Protein AF-A0A9C9BW40-F1 (afdb_monomer)

Nearest PDB structures (foldseek):
  6i5b-assembly1_B  TM=6.096E-01  e=6.052E-08  Thermincola potens JR

Foldseek 3Di:
DWDADPLQWTDQAPPPLAQPQPRRPPPFGDWDPDDVLQPGHTDTDHDNHNYRGAPPVCQQFAAAWDQDAADVNRPSRGTYGDGGGDDPCLQQNDCPVCVVPVPPDPTRHDFAQVSVCSHLPDDPLCFQFFDPQFTEGSNQSSLCCLAPNVVHHPLVQFDPVFALPDDPCVPRVPSRGPDDPCVPVVLLVVQADVVLVVDPPRDLQLQQFFQRYADPDHHVLLSHHDGTGNQGAEDLPLPDDQADPVRGTGDSHHYCCRRPCSCQNCPNDPHDHSVRSSVCPVCSSPDDPDPDPPPDD

Structure (mmCIF, N/CA/C/O backbone):
data_AF-A0A9C9BW40-F1
#
_entry.id   AF-A0A9C9BW40-F1
#
loop_
_atom_site.group_PDB
_atom_site.id
_atom_site.type_symbol
_atom_site.label_atom_id
_atom_site.label_alt_id
_atom_site.label_comp_id
_atom_site.label_asym_id
_atom_site.label_entity_id
_atom_site.label_seq_id
_atom_site.pdbx_PDB_ins_code
_atom_site.Cartn_x
_atom_site.Cartn_y
_atom_site.Cartn_z
_atom_site.occupancy
_atom_site.B_iso_or_equiv
_atom_site.auth_seq_id
_atom_site.auth_comp_id
_atom_site.auth_asym_id
_atom_site.auth_atom_id
_atom_site.pdbx_PDB_model_num
ATOM 1 N N . MET A 1 1 ? -5.821 -4.442 -14.511 1.00 64.19 1 MET A N 1
ATOM 2 C CA . MET A 1 1 ? -4.842 -4.502 -15.632 1.00 64.19 1 MET A CA 1
ATOM 3 C C . MET A 1 1 ? -5.041 -3.299 -16.543 1.00 64.19 1 MET A C 1
ATOM 5 O O . MET A 1 1 ? -6.192 -2.943 -16.775 1.00 64.19 1 MET A O 1
ATOM 9 N N . ARG A 1 2 ? -3.951 -2.664 -16.995 1.00 81.50 2 ARG A N 1
ATOM 10 C CA . ARG A 1 2 ? -3.960 -1.510 -17.914 1.00 81.50 2 ARG A CA 1
ATOM 11 C C . ARG A 1 2 ? -3.374 -1.937 -19.259 1.00 81.50 2 ARG A C 1
ATOM 13 O O . ARG A 1 2 ? -2.521 -2.821 -19.292 1.00 81.50 2 ARG A O 1
ATOM 20 N N . PHE A 1 3 ? -3.841 -1.329 -20.342 1.00 87.44 3 PHE A N 1
ATOM 21 C CA . PHE A 1 3 ? -3.414 -1.655 -21.704 1.00 87.44 3 PHE A CA 1
ATOM 22 C C . PHE A 1 3 ? -2.612 -0.503 -22.286 1.00 87.44 3 PHE A C 1
ATOM 24 O O . PHE A 1 3 ? -2.914 0.654 -22.000 1.00 87.44 3 PHE A O 1
ATOM 31 N N . ILE A 1 4 ? -1.610 -0.837 -23.093 1.00 91.56 4 ILE A N 1
ATOM 32 C CA . ILE A 1 4 ? -0.694 0.117 -23.717 1.00 91.56 4 ILE A CA 1
ATOM 33 C C . ILE A 1 4 ? -0.953 0.128 -25.223 1.00 91.56 4 ILE A C 1
ATOM 35 O O . ILE A 1 4 ? -1.206 -0.923 -25.820 1.00 91.56 4 ILE A O 1
ATOM 39 N N . ASP A 1 5 ? -0.946 1.312 -25.827 1.00 92.69 5 ASP A N 1
ATOM 40 C CA . ASP A 1 5 ? -1.068 1.476 -27.270 1.00 92.69 5 ASP A CA 1
ATOM 41 C C . ASP A 1 5 ? 0.258 1.195 -28.000 1.00 92.69 5 ASP A C 1
ATOM 43 O O . ASP A 1 5 ? 1.276 0.837 -27.411 1.00 92.69 5 ASP A O 1
ATOM 47 N N . LYS A 1 6 ? 0.245 1.332 -29.329 1.00 93.81 6 LYS A N 1
ATOM 48 C CA . LYS A 1 6 ? 1.419 1.057 -30.172 1.00 93.81 6 LYS A CA 1
ATOM 49 C C . LYS A 1 6 ? 2.512 2.123 -30.087 1.00 93.81 6 LYS A C 1
ATOM 51 O O . LYS A 1 6 ? 3.539 1.953 -30.730 1.00 93.81 6 LYS A O 1
ATOM 56 N N . GLU A 1 7 ? 2.278 3.211 -29.364 1.00 95.38 7 GLU A N 1
ATOM 57 C CA . GLU A 1 7 ? 3.228 4.302 -29.150 1.00 95.38 7 GLU A CA 1
ATOM 58 C C . GLU A 1 7 ? 3.735 4.328 -27.701 1.00 95.38 7 GLU A C 1
ATOM 60 O O . GLU A 1 7 ? 4.550 5.181 -27.364 1.00 95.38 7 GLU A O 1
ATOM 65 N N . GLY A 1 8 ? 3.298 3.393 -26.849 1.00 94.69 8 GLY A N 1
ATOM 66 C CA . GLY A 1 8 ? 3.749 3.273 -25.464 1.00 94.69 8 GLY A CA 1
ATOM 67 C C . GLY A 1 8 ? 2.888 4.006 -24.434 1.00 94.69 8 GLY A C 1
ATOM 68 O O . GLY A 1 8 ? 3.261 4.068 -23.267 1.00 94.69 8 GLY A O 1
ATOM 69 N N . PHE A 1 9 ? 1.743 4.573 -24.820 1.00 95.50 9 PHE A N 1
ATOM 70 C CA . PHE A 1 9 ? 0.861 5.275 -23.883 1.00 95.50 9 PHE A CA 1
ATOM 71 C C . PHE A 1 9 ? -0.195 4.332 -23.310 1.00 95.50 9 PHE A C 1
ATOM 73 O O . PHE A 1 9 ? -0.683 3.425 -23.985 1.00 95.50 9 PHE A O 1
ATOM 80 N N . ILE A 1 10 ? -0.596 4.566 -22.062 1.00 94.62 10 ILE A N 1
ATOM 81 C CA . ILE A 1 10 ? -1.748 3.894 -21.462 1.00 94.62 10 ILE A CA 1
ATOM 82 C C . ILE A 1 10 ? -2.996 4.278 -22.263 1.00 94.62 10 ILE A C 1
ATOM 84 O O . ILE A 1 10 ? -3.275 5.456 -22.476 1.00 94.62 10 ILE A O 1
ATOM 88 N N . ILE A 1 11 ? -3.771 3.277 -22.680 1.00 93.75 11 ILE A N 1
ATOM 89 C CA . ILE A 1 11 ? -5.025 3.477 -23.405 1.00 93.75 11 ILE A CA 1
ATOM 90 C C . ILE A 1 11 ? -6.049 4.078 -22.445 1.00 93.75 11 ILE A C 1
ATOM 92 O O . ILE A 1 11 ? -6.527 3.408 -21.530 1.00 93.75 11 ILE A O 1
ATOM 96 N N . THR A 1 12 ? -6.405 5.335 -22.681 1.00 94.06 12 THR A N 1
ATOM 97 C CA . THR A 1 12 ? -7.338 6.136 -21.871 1.00 94.06 12 THR A CA 1
ATOM 98 C C . THR A 1 12 ? -8.659 6.439 -22.573 1.00 94.06 12 THR A C 1
ATOM 100 O O . THR A 1 12 ? -9.554 7.032 -21.980 1.00 94.06 12 THR A O 1
ATOM 103 N N . GLY A 1 13 ? -8.818 6.014 -23.824 1.00 93.69 13 GLY A N 1
ATOM 104 C CA . GLY A 1 13 ? -10.020 6.229 -24.623 1.00 93.69 13 GLY A CA 1
ATOM 105 C C . GLY A 1 13 ? -10.072 5.298 -25.836 1.00 93.69 13 GLY A C 1
ATOM 106 O O . GLY A 1 13 ? -9.152 4.494 -26.035 1.00 93.69 13 GLY A O 1
ATOM 107 N N . PRO A 1 14 ? -11.138 5.385 -26.649 1.00 91.56 14 PRO A N 1
ATOM 108 C CA . PRO A 1 14 ? -11.216 4.692 -27.929 1.00 91.56 14 PRO A CA 1
ATOM 109 C C . PRO A 1 14 ? -10.030 5.007 -28.867 1.00 91.56 14 PRO A C 1
ATOM 111 O O . PRO A 1 14 ? -9.354 6.029 -28.726 1.00 91.56 14 PRO A O 1
ATOM 114 N N . PRO A 1 15 ? -9.763 4.157 -29.875 1.00 88.88 15 PRO A N 1
ATOM 115 C CA . PRO A 1 15 ? -8.697 4.415 -30.839 1.00 88.88 15 PRO A CA 1
ATOM 116 C C . PRO A 1 15 ? -8.828 5.795 -31.502 1.00 88.88 15 PRO A C 1
ATOM 118 O O . PRO A 1 15 ? -9.867 6.117 -32.075 1.00 88.88 15 PRO A O 1
ATOM 121 N N . GLY A 1 16 ? -7.755 6.588 -31.458 1.00 87.06 16 GLY A N 1
ATOM 122 C CA . GLY A 1 16 ? -7.698 7.920 -32.072 1.00 87.06 16 GLY A CA 1
ATOM 123 C C . GLY A 1 16 ? -8.214 9.074 -31.206 1.00 87.06 16 GLY A C 1
ATOM 124 O O . GLY A 1 16 ? -8.254 10.195 -31.699 1.00 87.06 16 GLY A O 1
ATOM 125 N N . THR A 1 17 ? -8.573 8.835 -29.939 1.00 89.81 17 THR A N 1
ATOM 126 C CA . THR A 1 17 ? -9.099 9.873 -29.027 1.00 89.81 17 THR A CA 1
ATOM 127 C C . THR A 1 17 ? -8.118 10.270 -27.916 1.00 89.81 17 THR A C 1
ATOM 129 O O . THR A 1 17 ? -8.523 10.835 -26.900 1.00 89.81 17 THR A O 1
ATOM 132 N N . ARG A 1 18 ? -6.830 9.928 -28.046 1.00 88.38 18 ARG A N 1
ATOM 133 C CA . ARG A 1 18 ? -5.803 10.290 -27.054 1.00 88.38 18 ARG A CA 1
ATOM 134 C C . ARG A 1 18 ? -5.694 11.816 -26.969 1.00 88.38 18 ARG A C 1
ATOM 136 O O . ARG A 1 18 ? -5.575 12.474 -27.998 1.00 88.38 18 ARG A O 1
ATOM 143 N N . GLY A 1 19 ? -5.746 12.359 -25.757 1.00 87.00 19 GLY A N 1
ATOM 144 C CA . GLY A 1 19 ? -5.796 13.802 -25.512 1.00 87.00 19 GLY A CA 1
ATOM 145 C C . GLY A 1 19 ? -7.203 14.415 -25.578 1.00 87.00 19 GLY A C 1
ATOM 146 O O . GLY A 1 19 ? -7.328 15.626 -25.413 1.00 87.00 19 GLY A O 1
ATOM 147 N N . ASP A 1 20 ? -8.257 13.619 -25.806 1.00 90.00 20 ASP A N 1
ATOM 148 C CA . ASP A 1 20 ? -9.648 14.083 -25.877 1.00 90.00 20 ASP A CA 1
ATOM 149 C C . ASP A 1 20 ? -10.531 13.371 -24.838 1.00 90.00 20 ASP A C 1
ATOM 151 O O . ASP A 1 20 ? -11.064 12.280 -25.060 1.00 90.00 20 ASP A O 1
ATOM 155 N N . ALA A 1 21 ? -10.705 14.019 -23.683 1.00 86.62 21 ALA A N 1
ATOM 156 C CA . ALA A 1 21 ? -11.547 13.528 -22.591 1.00 86.62 21 ALA A CA 1
ATOM 157 C C . ALA A 1 21 ? -13.033 13.424 -22.967 1.00 86.62 21 ALA A C 1
ATOM 159 O O . ALA A 1 21 ? -13.727 12.547 -22.456 1.00 86.62 21 ALA A O 1
ATOM 160 N N . THR A 1 22 ? -13.521 14.274 -23.877 1.00 90.00 22 THR A N 1
ATOM 161 C CA . THR A 1 22 ? -14.935 14.255 -24.288 1.00 90.00 22 THR A CA 1
ATOM 162 C C . THR A 1 22 ? -15.210 13.025 -25.143 1.00 90.00 22 THR A C 1
ATOM 164 O O . THR A 1 22 ? -16.198 12.324 -24.943 1.00 90.00 22 THR A O 1
ATOM 167 N N . ALA A 1 23 ? -14.299 12.707 -26.062 1.00 89.62 23 ALA A N 1
ATOM 168 C CA . ALA A 1 23 ? -14.403 11.516 -26.896 1.00 89.62 23 ALA A CA 1
ATOM 169 C C . ALA A 1 23 ? -14.193 10.196 -26.121 1.00 89.62 23 ALA A C 1
ATOM 171 O O . ALA A 1 23 ? -14.559 9.130 -26.619 1.00 89.62 23 ALA A O 1
ATOM 172 N N . ALA A 1 24 ? -13.631 10.257 -24.909 1.00 89.75 24 ALA A N 1
ATOM 173 C CA . ALA A 1 24 ? -13.428 9.112 -24.024 1.00 89.75 24 ALA A CA 1
ATOM 174 C C . ALA A 1 24 ? -14.545 8.923 -22.977 1.00 89.75 24 ALA A C 1
ATOM 176 O O . ALA A 1 24 ? -14.450 8.015 -22.147 1.00 89.75 24 ALA A O 1
ATOM 177 N N . GLU A 1 25 ? -15.598 9.747 -22.992 1.00 91.69 25 GLU A N 1
ATOM 178 C CA . GLU A 1 25 ? -16.686 9.668 -22.015 1.00 91.69 25 GLU A CA 1
ATOM 179 C C . GLU A 1 25 ? -17.351 8.278 -22.010 1.00 91.69 25 GLU A C 1
ATOM 181 O O . GLU A 1 25 ? -17.677 7.703 -23.050 1.00 91.69 25 GLU A O 1
ATOM 186 N N . GLY A 1 26 ? -17.526 7.709 -20.814 1.00 88.81 26 GLY A N 1
ATOM 187 C CA . GLY A 1 26 ? -18.107 6.375 -20.629 1.00 88.81 26 GLY A CA 1
ATOM 188 C C . GLY A 1 26 ? -17.191 5.208 -21.016 1.00 88.81 26 GLY A C 1
ATOM 189 O O . GLY A 1 26 ? -17.596 4.053 -20.868 1.00 88.81 26 GLY A O 1
ATOM 190 N N . TYR A 1 27 ? -15.965 5.469 -21.481 1.00 92.81 27 TYR A N 1
ATOM 191 C CA . TYR A 1 27 ? -14.993 4.416 -21.747 1.00 92.81 27 TYR A CA 1
ATOM 192 C C . TYR A 1 27 ? -14.519 3.763 -20.442 1.00 92.81 27 TYR A C 1
ATOM 194 O O . TYR A 1 27 ? -14.470 4.384 -19.380 1.00 92.81 27 TYR A O 1
ATOM 202 N N . VAL A 1 28 ? -14.164 2.484 -20.522 1.00 92.81 28 VAL A N 1
ATOM 203 C CA . VAL A 1 28 ? -13.626 1.717 -19.399 1.00 92.81 28 VAL A CA 1
ATOM 204 C C . VAL A 1 28 ? -12.365 1.000 -19.855 1.00 92.81 28 VAL A C 1
ATOM 206 O O . VAL A 1 28 ? -12.339 0.357 -20.902 1.00 92.81 28 VAL A O 1
ATOM 209 N N . ASN A 1 29 ? -11.292 1.155 -19.092 1.00 90.69 29 ASN A N 1
ATOM 210 C CA . ASN A 1 29 ? -9.937 0.801 -19.523 1.00 90.69 29 ASN A CA 1
ATOM 211 C C . ASN A 1 29 ? -9.082 0.198 -18.406 1.00 90.69 29 ASN A C 1
ATOM 213 O O . ASN A 1 29 ? -7.935 -0.186 -18.642 1.00 90.69 29 ASN A O 1
ATOM 217 N N . GLN A 1 30 ? -9.644 0.066 -17.206 1.00 91.38 30 GLN A N 1
ATOM 218 C CA . GLN A 1 30 ? -9.040 -0.672 -16.112 1.00 91.38 30 GLN A CA 1
ATOM 219 C C . GLN A 1 30 ? -9.998 -1.768 -15.651 1.00 91.38 30 GLN A C 1
ATOM 221 O O . GLN A 1 30 ? -11.154 -1.501 -15.344 1.00 91.38 30 GLN A O 1
ATOM 226 N N . TYR A 1 31 ? -9.508 -3.006 -15.588 1.00 92.44 31 TYR A N 1
ATOM 227 C CA . TYR A 1 31 ? -10.225 -4.094 -14.923 1.00 92.44 31 TYR A CA 1
ATOM 228 C C . TYR A 1 31 ? -9.747 -4.236 -13.480 1.00 92.44 31 TYR A C 1
ATOM 230 O O . TYR A 1 31 ? -8.544 -4.445 -13.259 1.00 92.44 31 TYR A O 1
ATOM 238 N N . ASN A 1 32 ? -10.689 -4.155 -12.544 1.00 93.12 32 ASN A N 1
ATOM 239 C CA . ASN A 1 32 ? -10.490 -4.386 -11.120 1.00 93.12 32 ASN A CA 1
ATOM 240 C C . ASN A 1 32 ? -11.038 -5.772 -10.741 1.00 93.12 32 ASN A C 1
ATOM 242 O O . ASN A 1 32 ? -12.124 -6.158 -11.177 1.00 93.12 32 ASN A O 1
ATOM 246 N N . PHE A 1 33 ? -10.299 -6.517 -9.917 1.00 92.00 33 PHE A N 1
ATOM 247 C CA . PHE A 1 33 ? -10.777 -7.780 -9.343 1.00 92.00 33 PHE A CA 1
ATOM 248 C C . PHE A 1 33 ? -11.808 -7.529 -8.243 1.00 92.00 33 PHE A C 1
ATOM 250 O O . PHE A 1 33 ? -11.867 -6.427 -7.715 1.00 92.00 33 PHE A O 1
ATOM 257 N N . ALA A 1 34 ? -12.621 -8.527 -7.900 1.00 94.25 34 ALA A N 1
ATOM 258 C CA . ALA A 1 34 ? -13.581 -8.389 -6.809 1.00 94.25 34 ALA A CA 1
ATOM 259 C C . ALA A 1 34 ? -12.855 -8.148 -5.475 1.00 94.25 34 ALA A C 1
ATOM 261 O O . ALA A 1 34 ? -11.781 -8.704 -5.243 1.00 94.25 34 ALA A O 1
ATOM 262 N N . ASN A 1 35 ? -13.459 -7.338 -4.612 1.00 92.62 35 ASN A N 1
ATOM 263 C CA . ASN A 1 35 ? -13.059 -7.172 -3.222 1.00 92.62 35 ASN A CA 1
ATOM 264 C C . ASN A 1 35 ? -14.315 -7.320 -2.356 1.00 92.62 35 ASN A C 1
ATOM 266 O O . ASN A 1 35 ? -15.188 -6.451 -2.359 1.00 92.62 35 ASN A O 1
ATOM 270 N N . GLU A 1 36 ? -14.405 -8.446 -1.651 1.00 89.81 36 GLU A N 1
ATOM 271 C CA . GLU A 1 36 ? -15.557 -8.787 -0.813 1.00 89.81 36 GLU A CA 1
ATOM 272 C C . GLU A 1 36 ? -15.677 -7.861 0.404 1.00 89.81 36 GLU A C 1
ATOM 274 O O . GLU A 1 36 ? -16.785 -7.451 0.739 1.00 89.81 36 GLU A O 1
ATOM 279 N N . GLU A 1 37 ? -14.554 -7.459 1.007 1.00 86.12 37 GLU A N 1
ATOM 280 C CA . GLU A 1 37 ? -14.519 -6.586 2.188 1.00 86.12 37 GLU A CA 1
ATOM 281 C C . GLU A 1 37 ? -15.070 -5.188 1.873 1.00 86.12 37 GLU A C 1
ATOM 283 O O . GLU A 1 37 ? -15.888 -4.641 2.608 1.00 86.12 37 GLU A O 1
ATOM 288 N N . ALA A 1 38 ? -14.712 -4.643 0.709 1.00 90.62 38 ALA A N 1
ATOM 289 C CA . ALA A 1 38 ? -15.244 -3.377 0.214 1.00 90.62 38 ALA A CA 1
ATOM 290 C C . ALA A 1 38 ? -16.643 -3.509 -0.433 1.00 90.62 38 ALA A C 1
ATOM 292 O O . ALA A 1 38 ? -17.221 -2.499 -0.861 1.00 90.62 38 ALA A O 1
ATOM 293 N N . GLY A 1 39 ? -17.187 -4.728 -0.551 1.00 91.31 39 GLY A N 1
ATOM 294 C CA . GLY A 1 39 ? -18.464 -5.006 -1.214 1.00 91.31 39 GLY A CA 1
ATOM 295 C C . GLY A 1 39 ? -18.463 -4.642 -2.704 1.00 91.31 39 GLY A C 1
ATOM 296 O O . GLY A 1 39 ? -19.423 -4.046 -3.200 1.00 91.31 39 GLY A O 1
ATOM 297 N N . LYS A 1 40 ? -17.361 -4.916 -3.412 1.00 93.81 40 LYS A N 1
ATOM 2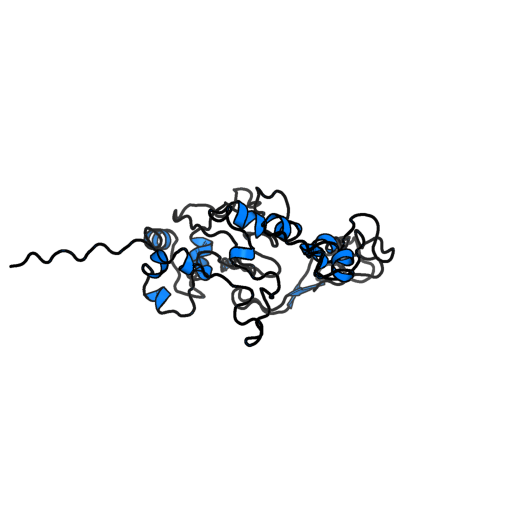98 C CA . LYS A 1 40 ? -17.175 -4.580 -4.831 1.00 93.81 40 LYS A CA 1
ATOM 299 C C . LYS A 1 40 ? -17.005 -5.832 -5.683 1.00 93.81 40 LYS A C 1
ATOM 301 O O . LYS A 1 40 ? -16.054 -6.591 -5.508 1.00 93.81 40 LYS A O 1
ATOM 306 N N . ASP A 1 41 ? -17.876 -5.989 -6.674 1.00 95.06 41 ASP A N 1
ATOM 307 C CA . ASP A 1 41 ? -17.719 -7.009 -7.709 1.00 95.06 41 ASP A CA 1
ATOM 308 C C . ASP A 1 41 ? -16.542 -6.692 -8.643 1.00 95.06 41 ASP A C 1
ATOM 310 O O . ASP A 1 41 ? -16.127 -5.540 -8.807 1.00 95.06 41 ASP A O 1
ATOM 314 N N . ALA A 1 42 ? -16.016 -7.728 -9.299 1.00 95.38 42 ALA A N 1
ATOM 315 C CA . ALA A 1 42 ? -15.034 -7.543 -10.358 1.00 95.38 42 ALA A CA 1
ATOM 316 C C . ALA A 1 42 ? -15.674 -6.805 -11.543 1.00 95.38 42 ALA A C 1
ATOM 318 O O . ALA A 1 42 ? -16.798 -7.110 -11.946 1.00 95.38 42 ALA A O 1
ATOM 319 N N . GLY A 1 43 ? -14.954 -5.858 -12.138 1.00 94.06 43 GLY A N 1
ATOM 320 C CA . GLY A 1 43 ? -15.536 -5.044 -13.195 1.00 94.06 43 GLY A CA 1
ATOM 321 C C . GLY A 1 43 ? -14.566 -4.102 -13.885 1.00 94.06 43 GLY A C 1
ATOM 322 O O . GLY A 1 43 ? -13.463 -3.822 -13.410 1.00 94.06 43 GLY A O 1
ATOM 323 N N . TRP A 1 44 ? -15.013 -3.613 -15.037 1.00 93.31 44 TRP A N 1
ATOM 324 C CA . TRP A 1 44 ? -14.329 -2.580 -15.799 1.00 93.31 44 TRP A CA 1
ATOM 325 C C . TRP A 1 44 ? -14.710 -1.194 -15.286 1.00 93.31 44 TRP A C 1
ATOM 327 O O . TRP A 1 44 ? -15.892 -0.897 -15.120 1.00 93.31 44 TRP A O 1
ATOM 337 N N . VAL A 1 45 ? -13.709 -0.342 -15.082 1.00 92.44 45 VAL A N 1
ATOM 338 C CA . VAL A 1 45 ? -13.878 1.038 -14.626 1.00 92.44 45 VAL A CA 1
ATOM 339 C C . VAL A 1 45 ? -13.121 2.031 -15.511 1.00 92.44 45 VAL A C 1
ATOM 341 O O . VAL A 1 45 ? -12.135 1.659 -16.163 1.00 92.44 45 VAL A O 1
ATOM 344 N N . PRO A 1 46 ? -13.560 3.301 -15.528 1.00 92.06 46 PRO A N 1
ATOM 345 C CA . PRO A 1 46 ? -12.792 4.400 -16.094 1.00 92.06 46 PRO A CA 1
ATOM 346 C C . PRO A 1 46 ? -11.485 4.654 -15.337 1.00 92.06 46 PRO A C 1
ATOM 348 O O . PRO A 1 46 ? -11.449 4.628 -14.107 1.00 92.06 46 PRO A O 1
ATOM 351 N N . TYR A 1 47 ? -10.427 4.985 -16.070 1.00 90.69 47 TYR A N 1
ATOM 352 C CA . TYR A 1 47 ? -9.134 5.400 -15.538 1.00 90.69 47 TYR A CA 1
ATOM 353 C C . TYR A 1 47 ? -8.521 6.458 -16.464 1.00 90.69 47 TYR A C 1
ATOM 355 O O . TYR A 1 47 ? -8.197 6.162 -17.612 1.00 90.69 47 TYR A O 1
ATOM 363 N N . HIS A 1 48 ? -8.350 7.687 -15.964 1.00 92.12 48 HIS A N 1
ATOM 364 C CA . HIS A 1 48 ? -7.717 8.798 -16.696 1.00 92.12 48 HIS A CA 1
ATOM 365 C C . HIS A 1 48 ? -8.291 9.057 -18.100 1.00 92.12 48 HIS A C 1
ATOM 367 O O . HIS A 1 48 ? -7.540 9.161 -19.060 1.00 92.12 48 HIS A O 1
ATOM 373 N N . LEU A 1 49 ? -9.619 9.129 -18.231 1.00 92.12 49 LEU A N 1
ATOM 374 C CA . LEU A 1 49 ? -10.295 9.196 -19.531 1.00 92.12 49 LEU A CA 1
ATOM 375 C C . LEU A 1 49 ? -9.784 10.323 -20.437 1.00 92.12 49 LEU A C 1
ATOM 377 O O . LEU A 1 49 ? -9.827 11.493 -20.072 1.00 92.12 49 LEU A O 1
ATOM 381 N N . GLY A 1 50 ? -9.326 9.941 -21.630 1.00 91.25 50 GLY A N 1
ATOM 382 C CA . GLY A 1 50 ? -8.795 10.835 -22.659 1.00 91.25 50 GLY A CA 1
ATOM 383 C C . GLY A 1 50 ? -7.457 11.497 -22.333 1.00 91.25 50 GLY A C 1
ATOM 384 O O . GLY A 1 50 ? -6.926 12.193 -23.192 1.00 91.25 50 GLY A O 1
ATOM 385 N N . ASP A 1 51 ? -6.868 11.265 -21.158 1.00 93.50 51 ASP A N 1
ATOM 386 C CA . ASP A 1 51 ? -5.544 11.795 -20.839 1.00 93.50 51 ASP A CA 1
ATOM 387 C C . ASP A 1 51 ? -4.487 11.190 -21.775 1.00 93.50 51 ASP A C 1
ATOM 389 O O . ASP A 1 51 ? -4.470 9.984 -22.030 1.00 93.50 51 ASP A O 1
ATOM 393 N N . GLU A 1 52 ? -3.523 11.994 -22.214 1.00 93.75 52 GLU A N 1
ATOM 394 C CA . GLU A 1 52 ? -2.266 11.454 -22.726 1.00 93.75 52 GLU A CA 1
ATOM 395 C C . GLU A 1 52 ? -1.440 10.953 -21.532 1.00 93.75 52 GLU A C 1
ATOM 397 O O . GLU A 1 52 ? -0.890 11.742 -20.761 1.00 93.75 52 GLU A O 1
ATOM 402 N N . LYS A 1 53 ? -1.428 9.632 -21.316 1.00 94.44 53 LYS A N 1
ATOM 403 C CA . LYS A 1 53 ? -0.740 8.999 -20.183 1.00 94.44 53 LYS A CA 1
ATOM 404 C C . LYS A 1 53 ? 0.453 8.171 -20.631 1.00 94.44 53 LYS A C 1
ATOM 406 O O . LYS A 1 53 ? 0.263 7.014 -21.006 1.00 94.44 53 LYS A O 1
ATOM 411 N N . PRO A 1 54 ? 1.676 8.721 -20.552 1.00 95.69 54 PRO A N 1
ATOM 412 C CA . PRO A 1 54 ? 2.881 7.921 -20.689 1.00 95.69 54 PRO A CA 1
ATOM 413 C C . PRO A 1 54 ? 2.906 6.785 -19.661 1.00 95.69 54 PRO A C 1
ATOM 415 O O . PRO A 1 54 ? 2.453 6.942 -18.523 1.00 95.69 54 PRO A O 1
ATOM 418 N N . TYR A 1 55 ? 3.450 5.641 -20.055 1.00 94.94 55 TYR A N 1
ATOM 419 C CA . TYR A 1 55 ? 3.771 4.553 -19.152 1.00 94.94 55 TYR A CA 1
ATOM 420 C C . TYR A 1 55 ? 5.063 4.876 -18.399 1.00 94.94 55 TYR A C 1
ATOM 422 O O . TYR A 1 55 ? 6.165 4.713 -18.913 1.00 94.94 55 TYR A O 1
ATOM 430 N N . ASN A 1 56 ? 4.924 5.316 -17.153 1.00 94.12 56 ASN A N 1
ATOM 431 C CA . ASN A 1 56 ? 6.032 5.551 -16.224 1.00 94.12 56 ASN A CA 1
ATOM 432 C C . ASN A 1 56 ? 6.113 4.487 -15.117 1.00 94.12 56 ASN A C 1
ATOM 434 O O . ASN A 1 56 ? 6.793 4.677 -14.115 1.00 94.12 56 ASN A O 1
ATOM 438 N N . CYS A 1 57 ? 5.416 3.359 -15.280 1.00 92.88 57 CYS A N 1
ATOM 439 C CA . CYS A 1 57 ? 5.350 2.317 -14.256 1.00 92.88 57 CYS A CA 1
ATOM 440 C C . CYS A 1 57 ? 6.624 1.452 -14.202 1.00 92.88 57 CYS A C 1
ATOM 442 O O . CYS A 1 57 ? 6.736 0.603 -13.322 1.00 92.88 57 CYS A O 1
ATOM 444 N N . GLY A 1 58 ? 7.571 1.656 -15.129 1.00 94.75 58 GLY A N 1
ATOM 445 C CA . GLY A 1 58 ? 8.834 0.919 -15.197 1.00 94.75 58 GLY A CA 1
ATOM 446 C C . GLY A 1 58 ? 9.650 1.004 -13.908 1.00 94.75 58 GLY A C 1
ATOM 447 O O . GLY A 1 58 ? 10.155 -0.022 -13.465 1.00 94.75 58 GLY A O 1
ATOM 448 N N . VAL A 1 59 ? 9.660 2.177 -13.264 1.00 94.06 59 VAL A N 1
ATOM 449 C CA . VAL A 1 59 ? 10.399 2.455 -12.018 1.00 94.06 59 VAL A CA 1
ATOM 450 C C . VAL A 1 59 ? 10.159 1.391 -10.943 1.00 94.06 59 VAL A C 1
ATOM 452 O O . VAL A 1 59 ? 11.104 0.990 -10.284 1.00 94.06 59 VAL A O 1
ATOM 455 N N . CYS A 1 60 ? 8.920 0.900 -10.803 1.00 95.19 60 CYS A N 1
ATOM 456 C CA . CYS A 1 60 ? 8.545 -0.029 -9.729 1.00 95.19 60 CYS A CA 1
ATOM 457 C C . CYS A 1 60 ? 8.162 -1.438 -10.212 1.00 95.19 60 CYS A C 1
ATOM 459 O O . CYS A 1 60 ? 7.802 -2.295 -9.407 1.00 95.19 60 CYS A O 1
ATOM 461 N N . HIS A 1 61 ? 8.127 -1.681 -11.525 1.00 95.06 61 HIS A N 1
ATOM 462 C CA . HIS A 1 61 ? 7.611 -2.934 -12.102 1.00 95.06 61 HIS A CA 1
ATOM 463 C C . HIS A 1 61 ? 8.584 -3.603 -13.080 1.00 95.06 61 HIS A C 1
ATOM 465 O O . HIS A 1 61 ? 8.181 -4.476 -13.857 1.00 95.06 61 HIS A O 1
ATOM 471 N N . THR A 1 62 ? 9.853 -3.203 -13.077 1.00 96.94 62 THR A N 1
ATOM 472 C CA . THR A 1 62 ? 10.894 -3.748 -13.959 1.00 96.94 62 THR A CA 1
ATOM 473 C C . THR A 1 62 ? 12.201 -3.906 -13.199 1.00 96.94 62 THR A C 1
ATOM 475 O O . THR A 1 62 ? 12.317 -3.406 -12.088 1.00 96.94 62 THR A O 1
ATOM 478 N N . THR A 1 63 ? 13.161 -4.630 -13.777 1.00 97.50 63 THR A N 1
ATOM 479 C CA . THR A 1 63 ? 14.499 -4.780 -13.197 1.00 97.50 63 THR A CA 1
ATOM 480 C C . THR A 1 63 ? 15.547 -4.082 -14.038 1.00 97.50 63 THR A C 1
ATOM 482 O O . THR A 1 63 ? 15.581 -4.254 -15.265 1.00 97.50 63 THR A O 1
ATOM 485 N N . GLY A 1 64 ? 16.438 -3.351 -13.369 1.00 96.00 64 GLY A N 1
ATOM 486 C CA . GLY A 1 64 ? 17.505 -2.599 -14.027 1.00 96.00 64 GLY A CA 1
ATOM 487 C C . GLY A 1 64 ? 16.952 -1.416 -14.817 1.00 96.00 64 GLY A C 1
ATOM 488 O O . GLY A 1 64 ? 17.346 -1.203 -15.966 1.00 96.00 64 GLY A O 1
ATOM 489 N N . TYR A 1 65 ? 15.993 -0.705 -14.223 1.00 97.25 65 TYR A N 1
ATOM 490 C CA . TYR A 1 65 ? 15.370 0.469 -14.817 1.00 97.25 65 TYR A CA 1
ATOM 491 C C . TYR A 1 65 ? 16.385 1.607 -15.008 1.00 97.25 65 TYR A C 1
ATOM 493 O O . TYR A 1 65 ? 17.197 1.907 -14.134 1.00 97.25 65 TYR A O 1
ATOM 501 N N . ASN A 1 66 ? 16.309 2.273 -16.155 1.00 96.50 66 ASN A N 1
ATOM 502 C CA . ASN A 1 66 ? 17.024 3.502 -16.458 1.00 96.50 66 ASN A CA 1
ATOM 503 C C . ASN A 1 66 ? 15.992 4.571 -16.856 1.00 96.50 66 ASN A C 1
ATOM 505 O O . ASN A 1 66 ? 15.229 4.336 -17.795 1.00 96.50 66 ASN A O 1
ATOM 509 N N . PRO A 1 67 ? 15.955 5.742 -16.189 1.00 96.38 67 PRO A N 1
ATOM 510 C CA . PRO A 1 67 ? 15.008 6.806 -16.523 1.00 96.38 67 PRO A CA 1
ATOM 511 C C . PRO A 1 67 ? 15.246 7.439 -17.901 1.00 96.38 67 PRO A C 1
ATOM 513 O O . PRO A 1 67 ? 14.382 8.163 -18.392 1.00 96.38 67 PRO A O 1
ATOM 516 N N . GLU A 1 68 ? 16.404 7.206 -18.520 1.00 96.62 68 GLU A N 1
ATOM 517 C CA . GLU A 1 68 ? 16.726 7.717 -19.846 1.00 96.62 68 GLU A CA 1
ATOM 518 C C . GLU A 1 68 ? 16.163 6.833 -20.967 1.00 96.62 68 GLU A C 1
ATOM 520 O O . GLU A 1 68 ? 16.188 5.599 -20.917 1.00 96.62 68 GLU A O 1
ATOM 525 N N . GLY A 1 69 ? 15.726 7.501 -22.035 1.00 96.12 69 GLY A N 1
ATOM 526 C CA . GLY A 1 69 ? 15.255 6.857 -23.252 1.00 96.12 69 GLY A CA 1
ATOM 527 C C . GLY A 1 69 ? 13.828 6.328 -23.156 1.00 96.12 69 GLY A C 1
ATOM 528 O O . GLY A 1 69 ? 13.037 6.733 -22.302 1.00 96.12 69 GLY A O 1
ATOM 529 N N . HIS A 1 70 ? 13.518 5.445 -24.099 1.00 97.31 70 HIS A N 1
ATOM 530 C CA . HIS A 1 70 ? 12.190 4.900 -24.312 1.00 97.31 70 HIS A CA 1
ATOM 531 C C . HIS A 1 70 ? 12.302 3.428 -24.688 1.00 97.31 70 HIS A C 1
ATOM 533 O O . HIS A 1 70 ? 12.938 3.096 -25.692 1.00 97.31 70 HIS A O 1
ATOM 539 N N . GLN A 1 71 ? 11.709 2.543 -23.887 1.00 97.00 71 GLN A N 1
ATOM 540 C CA . GLN A 1 71 ? 11.711 1.115 -24.184 1.00 97.00 71 GLN A CA 1
ATOM 541 C C . GLN A 1 71 ? 11.114 0.861 -25.573 1.00 97.00 71 GLN A C 1
ATOM 543 O O . GLN A 1 71 ? 10.042 1.368 -25.901 1.00 97.00 71 GLN A O 1
A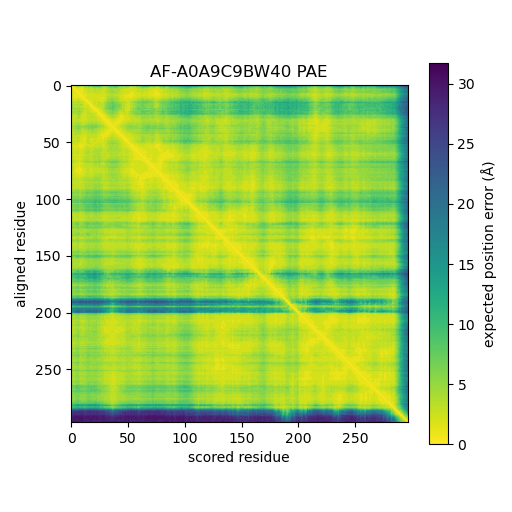TOM 548 N N . ASP A 1 72 ? 11.824 0.069 -26.378 1.00 95.38 72 ASP A N 1
ATOM 549 C CA . ASP A 1 72 ? 11.444 -0.298 -27.749 1.00 95.38 72 ASP A CA 1
ATOM 550 C C . ASP A 1 72 ? 11.219 0.910 -28.686 1.00 95.38 72 ASP A C 1
ATOM 552 O O . ASP A 1 72 ? 10.444 0.826 -29.639 1.00 95.38 72 ASP A O 1
ATOM 556 N N . ASP A 1 73 ? 11.887 2.039 -28.408 1.00 96.62 73 ASP A N 1
ATOM 557 C CA . ASP A 1 73 ? 11.749 3.316 -29.124 1.00 96.62 73 ASP A CA 1
ATOM 558 C C . ASP A 1 73 ? 10.310 3.885 -29.110 1.00 96.62 73 ASP A C 1
ATOM 560 O O . ASP A 1 73 ? 9.925 4.683 -29.971 1.00 96.62 73 ASP A O 1
ATOM 564 N N . LEU A 1 74 ? 9.499 3.486 -28.122 1.00 96.94 74 LEU A N 1
ATOM 565 C CA . LEU A 1 74 ? 8.110 3.918 -27.971 1.00 96.94 74 LEU A CA 1
ATOM 566 C C . LEU A 1 74 ? 8.015 5.196 -27.119 1.00 96.94 74 LEU A C 1
ATOM 568 O O . LEU A 1 74 ? 8.245 5.126 -25.912 1.00 96.94 74 LEU A O 1
ATOM 572 N N . PRO A 1 75 ? 7.615 6.355 -27.676 1.00 96.44 75 PRO A N 1
ATOM 573 C CA . PRO A 1 75 ? 7.680 7.645 -26.976 1.00 96.44 75 PRO A CA 1
ATOM 574 C C . PRO A 1 75 ? 6.871 7.705 -25.670 1.00 96.44 75 PRO A C 1
ATOM 576 O O . PRO A 1 75 ? 7.203 8.473 -24.770 1.00 96.44 75 PRO A O 1
ATOM 579 N N . GLY A 1 76 ? 5.811 6.906 -25.550 1.00 96.12 76 GLY A N 1
ATOM 580 C CA . GLY A 1 76 ? 5.007 6.814 -24.338 1.00 96.12 76 GLY A CA 1
ATOM 581 C C . GLY A 1 76 ? 5.624 5.946 -23.239 1.00 96.12 76 GLY A C 1
ATOM 582 O O . GLY A 1 76 ? 5.224 6.095 -22.088 1.00 96.12 76 GLY A O 1
ATOM 583 N N . MET A 1 77 ? 6.592 5.074 -23.541 1.00 96.94 77 MET A N 1
ATOM 584 C CA . MET A 1 77 ? 7.279 4.260 -22.531 1.00 96.94 77 MET A CA 1
ATOM 585 C C . MET A 1 77 ? 8.412 5.082 -21.926 1.00 96.94 77 MET A C 1
ATOM 587 O O . MET A 1 77 ? 9.414 5.331 -22.586 1.00 96.94 77 MET A O 1
ATOM 591 N N . ILE A 1 78 ? 8.259 5.544 -20.689 1.00 97.31 78 ILE A N 1
ATOM 592 C CA . ILE A 1 78 ? 9.277 6.361 -20.026 1.00 97.31 78 ILE A CA 1
ATOM 593 C C . ILE A 1 78 ? 10.355 5.447 -19.447 1.00 97.31 78 ILE A C 1
ATOM 595 O O . ILE A 1 78 ? 10.052 4.572 -18.633 1.00 97.31 78 ILE A O 1
ATOM 599 N N . GLY A 1 79 ? 11.599 5.675 -19.868 1.00 97.31 79 GLY A N 1
ATOM 600 C CA . GLY A 1 79 ? 12.755 4.885 -19.468 1.00 97.31 79 GLY A CA 1
ATOM 601 C C . GLY A 1 79 ? 12.903 3.571 -20.237 1.00 97.31 79 GLY A C 1
ATOM 602 O O . GLY A 1 79 ? 12.117 3.230 -21.124 1.00 97.31 79 GLY A O 1
ATOM 603 N N . THR A 1 80 ? 13.947 2.830 -19.883 1.00 97.62 80 THR A N 1
ATOM 604 C CA . THR A 1 80 ? 14.300 1.504 -20.414 1.00 97.62 80 THR A CA 1
ATOM 605 C C . THR A 1 80 ? 14.590 0.547 -19.262 1.00 97.62 80 THR A C 1
ATOM 607 O O . THR A 1 80 ? 14.833 0.988 -18.141 1.00 97.62 80 THR A O 1
ATOM 610 N N . TRP A 1 81 ? 14.555 -0.763 -19.497 1.00 97.38 81 TRP A N 1
ATOM 611 C CA . TRP A 1 81 ? 14.895 -1.754 -18.470 1.00 97.38 81 TRP A CA 1
ATOM 612 C C . TRP A 1 81 ? 15.504 -3.017 -19.070 1.00 97.38 81 TRP A C 1
ATOM 614 O O . TRP A 1 81 ? 15.322 -3.325 -20.248 1.00 97.38 81 TRP A O 1
ATOM 624 N N . ALA A 1 82 ? 16.217 -3.777 -18.240 1.00 96.12 82 ALA A N 1
ATOM 625 C CA . ALA A 1 82 ? 16.820 -5.037 -18.660 1.00 96.12 82 ALA A CA 1
ATOM 626 C C . ALA A 1 82 ? 15.791 -6.176 -18.706 1.00 96.12 82 ALA A C 1
ATOM 628 O O . ALA A 1 82 ? 15.785 -6.969 -19.650 1.00 96.12 82 ALA A O 1
ATOM 629 N N . PHE A 1 83 ? 14.904 -6.253 -17.705 1.00 96.00 83 PHE A N 1
ATOM 630 C CA . PHE A 1 83 ? 13.920 -7.333 -17.592 1.00 96.00 83 PHE A CA 1
ATOM 631 C C . PHE A 1 83 ? 12.552 -6.838 -17.107 1.00 96.00 83 PHE A C 1
ATOM 633 O O . PHE A 1 83 ? 12.484 -5.926 -16.282 1.00 96.00 83 PHE A O 1
ATOM 640 N N . PRO A 1 84 ? 11.447 -7.439 -17.586 1.00 94.25 84 PRO A N 1
ATOM 641 C CA . PRO A 1 84 ? 10.127 -7.172 -17.033 1.00 94.25 84 PRO A CA 1
ATOM 642 C C . PRO A 1 84 ? 9.986 -7.767 -15.624 1.00 94.25 84 PRO A C 1
ATOM 644 O O . PRO A 1 84 ? 10.513 -8.845 -15.329 1.00 94.25 84 PRO A O 1
ATOM 647 N N . GLY A 1 85 ? 9.199 -7.101 -14.778 1.00 94.69 85 GLY A N 1
ATOM 648 C CA . GLY A 1 85 ? 8.967 -7.512 -13.396 1.00 94.69 85 GLY A CA 1
ATOM 649 C C . GLY A 1 85 ? 10.163 -7.261 -12.477 1.00 94.69 85 GLY A C 1
ATOM 650 O O . GLY A 1 85 ? 11.267 -6.959 -12.925 1.00 94.69 85 GLY A O 1
ATOM 651 N N . ILE A 1 86 ? 9.920 -7.412 -11.178 1.00 95.62 86 ILE A N 1
ATOM 652 C CA . ILE A 1 86 ? 10.949 -7.341 -10.139 1.00 95.62 86 ILE A CA 1
ATOM 653 C C . ILE A 1 86 ? 11.636 -8.706 -10.044 1.00 95.62 86 ILE A C 1
ATOM 655 O O . ILE A 1 86 ? 11.008 -9.704 -9.688 1.00 95.62 86 ILE A O 1
ATOM 659 N N . GLN A 1 87 ? 12.909 -8.747 -10.425 1.00 95.69 87 GLN A N 1
ATOM 660 C CA . GLN A 1 87 ? 13.781 -9.918 -10.415 1.00 95.69 87 GLN A CA 1
ATOM 661 C C . GLN A 1 87 ? 14.824 -9.788 -9.299 1.00 95.69 87 GLN A C 1
ATOM 663 O O . GLN A 1 87 ? 14.913 -8.768 -8.619 1.00 95.69 87 GLN A O 1
ATOM 668 N N . CYS A 1 88 ? 15.655 -10.821 -9.131 1.00 95.06 88 CYS A N 1
ATOM 669 C CA . CYS A 1 88 ? 16.665 -10.892 -8.073 1.00 95.06 88 CYS A CA 1
ATOM 670 C C . CYS A 1 88 ? 17.538 -9.630 -7.997 1.00 95.06 88 CYS A C 1
ATOM 672 O O . CYS A 1 88 ? 17.793 -9.118 -6.912 1.00 95.06 88 CYS A O 1
ATOM 674 N N . GLU A 1 89 ? 17.999 -9.145 -9.151 1.00 95.50 89 GLU A N 1
ATOM 675 C CA . GLU A 1 89 ? 18.983 -8.062 -9.243 1.00 95.50 89 GLU A CA 1
ATOM 676 C C . GLU A 1 89 ? 18.415 -6.682 -8.909 1.00 95.50 89 GLU A C 1
ATOM 678 O O . GLU A 1 89 ? 19.201 -5.769 -8.678 1.00 95.50 89 GLU A O 1
ATOM 683 N N . GLU A 1 90 ? 17.092 -6.533 -8.814 1.00 96.00 90 GLU A N 1
ATOM 684 C CA . GLU A 1 90 ? 16.498 -5.266 -8.384 1.00 96.00 90 GLU A CA 1
ATOM 685 C C . GLU A 1 90 ? 16.823 -4.998 -6.910 1.00 96.00 90 GLU A C 1
ATOM 687 O O . GLU A 1 90 ? 17.322 -3.941 -6.549 1.00 96.00 90 GLU A O 1
ATOM 692 N N . CYS A 1 91 ? 16.672 -6.014 -6.057 1.00 95.50 91 CYS A N 1
ATOM 693 C CA . CYS A 1 91 ? 16.988 -5.899 -4.633 1.00 95.50 91 CYS A CA 1
ATOM 694 C C . CYS A 1 91 ? 18.453 -6.235 -4.315 1.00 95.50 91 CYS A C 1
ATOM 696 O O . CYS A 1 91 ? 19.058 -5.689 -3.390 1.00 95.50 91 CYS A O 1
ATOM 698 N N . HIS A 1 92 ? 19.032 -7.176 -5.059 1.00 95.69 92 HIS A N 1
ATOM 699 C CA . HIS A 1 92 ? 20.363 -7.709 -4.783 1.00 95.69 92 HIS A CA 1
ATOM 700 C C . HIS A 1 92 ? 21.481 -7.075 -5.624 1.00 95.69 92 HIS A C 1
ATOM 702 O O . HIS A 1 92 ? 22.658 -7.378 -5.411 1.00 95.69 92 HIS A O 1
ATOM 708 N N . GLY A 1 93 ? 21.144 -6.184 -6.558 1.00 93.06 93 GLY A N 1
ATOM 709 C CA . GLY A 1 93 ? 22.080 -5.621 -7.526 1.00 93.06 93 GLY A CA 1
ATOM 710 C C . GLY A 1 93 ? 22.605 -6.646 -8.547 1.00 93.06 93 GLY A C 1
ATOM 711 O O . GLY A 1 93 ? 22.253 -7.828 -8.492 1.00 93.06 93 GLY A O 1
ATOM 712 N N . PRO A 1 94 ? 23.482 -6.214 -9.476 1.00 93.19 94 PRO A N 1
ATOM 713 C CA . PRO A 1 94 ? 24.021 -7.080 -10.522 1.00 93.19 94 PRO A CA 1
ATOM 714 C C . PRO A 1 94 ? 24.771 -8.295 -9.959 1.00 93.19 94 PRO A C 1
ATOM 716 O O . PRO A 1 94 ? 25.741 -8.164 -9.207 1.00 93.19 94 PRO A O 1
ATOM 719 N N . GLY A 1 95 ? 24.350 -9.491 -10.362 1.00 93.25 95 GLY A N 1
ATOM 720 C CA . GLY A 1 95 ? 24.827 -10.769 -9.841 1.00 93.25 95 GLY A CA 1
ATOM 721 C C . GLY A 1 95 ? 25.965 -11.408 -10.637 1.00 93.25 95 GLY A C 1
ATOM 722 O O . GLY A 1 95 ? 26.382 -12.513 -10.294 1.00 93.25 95 GLY A O 1
ATOM 723 N N . SER A 1 96 ? 26.489 -10.761 -11.685 1.00 94.75 96 SER A N 1
ATOM 724 C CA . SER A 1 96 ? 27.463 -11.364 -12.616 1.00 94.75 96 SER A CA 1
ATOM 725 C C . SER A 1 96 ? 28.712 -11.923 -11.923 1.00 94.75 96 SER A C 1
ATOM 727 O O . SER A 1 96 ? 29.095 -13.066 -12.164 1.00 94.75 96 SER A O 1
ATOM 729 N N . LEU A 1 97 ? 29.297 -11.176 -10.981 1.00 95.44 97 LEU A N 1
ATOM 730 C CA . LEU A 1 97 ? 30.466 -11.628 -10.215 1.00 95.44 97 LEU A CA 1
ATOM 731 C C . LEU A 1 97 ? 30.144 -12.812 -9.290 1.00 95.44 97 LEU A C 1
ATOM 733 O O . LEU A 1 97 ? 30.979 -13.697 -9.097 1.00 95.44 97 LEU A O 1
ATOM 737 N N . HIS A 1 98 ? 28.935 -12.839 -8.722 1.00 95.56 98 HIS A N 1
ATOM 738 C CA . HIS A 1 98 ? 28.464 -13.980 -7.940 1.00 95.56 98 HIS A CA 1
ATOM 739 C C . HIS A 1 98 ? 28.256 -15.208 -8.834 1.00 95.56 98 HIS A C 1
ATOM 741 O O . HIS A 1 98 ? 28.663 -16.301 -8.457 1.00 95.56 98 HIS A O 1
ATOM 747 N N . ALA A 1 99 ? 27.688 -15.042 -10.030 1.00 95.19 99 ALA A N 1
ATOM 748 C CA . ALA A 1 99 ? 27.492 -16.137 -10.976 1.00 95.19 99 ALA A CA 1
ATOM 749 C C . ALA A 1 99 ? 28.825 -16.767 -11.430 1.00 95.19 99 ALA A C 1
ATOM 751 O O . ALA A 1 99 ? 28.910 -17.986 -11.569 1.00 95.19 99 ALA A O 1
ATOM 752 N N . GLU A 1 100 ? 29.875 -15.960 -11.614 1.00 97.31 100 GLU A N 1
ATOM 753 C CA . GLU A 1 100 ? 31.217 -16.433 -11.984 1.00 97.31 100 GLU A CA 1
ATOM 754 C C . GLU A 1 100 ? 31.972 -17.102 -10.822 1.00 97.31 100 GLU A C 1
ATOM 756 O O . GLU A 1 100 ? 32.742 -18.041 -11.037 1.00 97.31 100 GLU A O 1
ATOM 761 N N . ASN A 1 101 ? 31.764 -16.641 -9.584 1.00 96.75 101 ASN A N 1
ATOM 762 C CA . ASN A 1 101 ? 32.434 -17.172 -8.397 1.00 96.75 101 ASN A CA 1
ATOM 763 C C . ASN A 1 101 ? 31.502 -17.206 -7.168 1.00 96.75 101 ASN A C 1
ATOM 765 O O . ASN A 1 101 ? 31.692 -16.430 -6.225 1.00 96.75 101 ASN A O 1
ATOM 769 N N . PRO A 1 102 ? 30.535 -18.140 -7.113 1.00 94.69 102 PRO A N 1
ATOM 770 C CA . PRO A 1 102 ? 29.481 -18.123 -6.093 1.00 94.69 102 PRO A CA 1
ATOM 771 C C . PRO A 1 102 ? 29.989 -18.409 -4.677 1.00 94.69 102 PRO A C 1
ATOM 773 O O . PRO A 1 102 ? 29.357 -18.025 -3.693 1.00 94.69 102 PRO A O 1
ATOM 776 N N . TYR A 1 103 ? 31.144 -19.069 -4.556 1.00 95.38 103 TYR A N 1
ATOM 777 C CA . TYR A 1 103 ? 31.769 -19.363 -3.267 1.00 95.38 103 TYR A CA 1
ATOM 778 C C . TYR A 1 103 ? 32.667 -18.225 -2.764 1.00 95.38 103 TYR A C 1
ATOM 780 O O . TYR A 1 103 ? 32.875 -18.107 -1.556 1.00 95.38 103 TYR A O 1
ATOM 788 N N . GLY A 1 104 ? 33.213 -17.404 -3.668 1.00 96.50 104 GLY A N 1
ATOM 789 C CA . GLY A 1 104 ? 34.124 -16.305 -3.331 1.00 96.50 104 GLY A CA 1
ATOM 790 C C . GLY A 1 104 ? 33.476 -14.921 -3.322 1.00 96.50 104 GLY A C 1
ATOM 791 O O . GLY A 1 104 ? 33.975 -14.028 -2.641 1.00 96.50 104 GLY A O 1
ATOM 792 N N . VAL A 1 105 ? 32.363 -14.739 -4.033 1.00 96.06 105 VAL A N 1
ATOM 793 C CA . VAL A 1 105 ? 31.596 -13.492 -4.088 1.00 96.06 105 VAL A CA 1
ATOM 794 C C . VAL A 1 105 ? 30.186 -13.797 -3.616 1.00 96.06 105 VAL A C 1
ATOM 796 O O . VAL A 1 105 ? 29.517 -14.648 -4.189 1.00 96.06 105 VAL A O 1
ATOM 799 N N . ARG A 1 106 ? 29.719 -13.124 -2.564 1.00 94.56 106 ARG A N 1
ATOM 800 C CA . ARG A 1 106 ? 28.329 -13.241 -2.107 1.00 94.56 106 ARG A CA 1
ATOM 801 C C . ARG A 1 106 ? 27.463 -12.211 -2.815 1.00 94.56 106 ARG A C 1
ATOM 803 O O . ARG A 1 106 ? 27.925 -11.111 -3.101 1.00 94.56 106 ARG A O 1
ATOM 810 N N . VAL A 1 107 ? 26.205 -12.569 -3.038 1.00 93.50 107 VAL A N 1
ATOM 811 C CA . VAL A 1 107 ? 25.169 -11.620 -3.447 1.00 93.50 107 VAL A CA 1
ATOM 812 C C . VAL A 1 107 ? 25.021 -10.542 -2.368 1.00 93.50 107 VAL A C 1
ATOM 814 O O . VAL A 1 107 ? 25.098 -10.848 -1.173 1.00 93.50 107 VAL A O 1
ATOM 817 N N . ARG A 1 108 ? 24.832 -9.281 -2.773 1.00 93.62 108 ARG A N 1
ATOM 818 C CA . ARG A 1 108 ? 24.551 -8.185 -1.837 1.00 93.62 108 ARG A CA 1
ATOM 819 C C . ARG A 1 108 ? 23.224 -8.463 -1.144 1.00 93.62 108 ARG A C 1
ATOM 821 O O . ARG A 1 108 ? 22.257 -8.834 -1.792 1.00 93.62 108 ARG A O 1
ATOM 828 N N . VAL A 1 109 ? 23.161 -8.242 0.161 1.00 93.88 109 VAL A N 1
ATOM 829 C CA . VAL A 1 109 ? 21.903 -8.255 0.909 1.00 93.88 109 VAL A CA 1
ATOM 830 C C . VAL A 1 109 ? 21.783 -6.904 1.587 1.00 93.88 109 VAL A C 1
ATOM 832 O O . VAL A 1 109 ? 22.632 -6.555 2.403 1.00 93.88 109 VAL A O 1
ATOM 835 N N . GLU A 1 110 ? 20.760 -6.152 1.203 1.00 92.31 110 GLU A N 1
ATOM 836 C CA . GLU A 1 110 ? 20.331 -4.938 1.886 1.00 92.31 110 GLU A CA 1
ATOM 837 C C . GLU A 1 110 ? 19.069 -5.270 2.683 1.00 92.31 110 GLU A C 1
ATOM 839 O O . GLU A 1 110 ? 18.195 -5.994 2.212 1.00 92.31 110 GLU A O 1
ATOM 844 N N . THR A 1 111 ? 19.022 -4.811 3.927 1.00 91.56 111 THR A N 1
ATOM 845 C CA . THR A 1 111 ? 17.968 -5.173 4.889 1.00 91.56 111 THR A CA 1
ATOM 846 C C . THR A 1 111 ? 17.176 -3.973 5.377 1.00 91.56 111 THR A C 1
ATOM 848 O O . THR A 1 111 ? 16.222 -4.143 6.141 1.00 91.56 111 THR A O 1
ATOM 851 N N . SER A 1 112 ? 17.599 -2.776 4.979 1.00 93.19 112 SER A N 1
ATOM 852 C CA . SER A 1 112 ? 16.957 -1.528 5.336 1.00 93.19 112 SER A CA 1
ATOM 853 C C . SER A 1 112 ? 15.615 -1.370 4.606 1.00 93.19 112 SER A C 1
ATOM 855 O O . SER A 1 112 ? 15.406 -1.928 3.526 1.00 93.19 112 SER A O 1
ATOM 857 N N . SER A 1 113 ? 14.678 -0.639 5.214 1.00 94.88 113 SER A N 1
ATOM 858 C CA . SER A 1 113 ? 13.354 -0.403 4.619 1.00 94.88 113 SER A CA 1
ATOM 859 C C . SER A 1 113 ? 13.426 0.501 3.388 1.00 94.88 113 SER A C 1
ATOM 861 O O . SER A 1 113 ? 12.542 0.438 2.541 1.00 94.88 113 SER A O 1
ATOM 863 N N . GLU A 1 114 ? 14.481 1.311 3.272 1.00 94.50 114 GLU A N 1
ATOM 864 C CA . GLU A 1 114 ? 14.716 2.229 2.153 1.00 94.50 114 GLU A CA 1
ATOM 865 C C . GLU A 1 114 ? 14.710 1.493 0.812 1.00 94.50 114 GLU A C 1
ATOM 867 O O . GLU A 1 114 ? 14.153 2.011 -0.146 1.00 94.50 114 GLU A O 1
ATOM 872 N N . LEU A 1 115 ? 15.254 0.269 0.752 1.00 95.50 115 LEU A N 1
ATOM 873 C CA . LEU A 1 115 ? 15.213 -0.539 -0.470 1.00 95.50 115 LEU A CA 1
ATOM 874 C C . LEU A 1 115 ? 13.769 -0.845 -0.895 1.00 95.50 115 LEU A C 1
ATOM 876 O O . LEU A 1 115 ? 13.434 -0.804 -2.072 1.00 95.50 115 LEU A O 1
ATOM 880 N N . CYS A 1 116 ? 12.889 -1.151 0.060 1.00 95.44 116 CYS A N 1
ATOM 881 C CA . CYS A 1 116 ? 11.472 -1.377 -0.227 1.00 95.44 116 CYS A CA 1
ATOM 882 C C . CYS A 1 116 ? 10.780 -0.070 -0.647 1.00 95.44 116 CYS A C 1
ATOM 884 O O . CYS A 1 116 ? 9.916 -0.084 -1.527 1.00 95.44 116 CYS A O 1
ATOM 886 N N . GLY A 1 117 ? 11.201 1.049 -0.049 1.00 95.38 117 GLY A N 1
ATOM 887 C CA . GLY A 1 117 ? 10.781 2.410 -0.376 1.00 95.38 117 GLY A CA 1
ATOM 888 C C . GLY A 1 117 ? 11.231 2.912 -1.753 1.00 95.38 117 GLY A C 1
ATOM 889 O O . GLY A 1 117 ? 10.804 3.978 -2.166 1.00 95.38 117 GLY A O 1
ATOM 890 N N . GLU A 1 118 ? 12.025 2.161 -2.522 1.00 94.25 118 GLU A N 1
ATOM 891 C CA . GLU A 1 118 ? 12.259 2.493 -3.938 1.00 94.25 118 GLU A CA 1
ATOM 892 C C . GLU A 1 118 ? 10.983 2.306 -4.783 1.00 94.25 118 GLU A C 1
ATOM 894 O O . GLU A 1 118 ? 10.820 2.939 -5.825 1.00 94.25 118 GLU A O 1
ATOM 899 N N . CYS A 1 119 ? 10.061 1.452 -4.316 1.00 95.56 119 CYS A N 1
ATOM 900 C CA . CYS A 1 119 ? 8.807 1.129 -5.002 1.00 95.56 119 CYS A CA 1
ATOM 901 C C . CYS A 1 119 ? 7.557 1.377 -4.150 1.00 95.56 119 CYS A C 1
ATOM 903 O O . CYS A 1 119 ? 6.529 1.808 -4.673 1.00 95.56 119 CYS A O 1
ATOM 905 N N . HIS A 1 120 ? 7.625 1.066 -2.855 1.00 94.94 120 HIS A N 1
ATOM 906 C CA . HIS A 1 120 ? 6.541 1.246 -1.887 1.00 94.94 120 HIS A CA 1
ATOM 907 C C . HIS A 1 120 ? 6.576 2.644 -1.267 1.00 94.94 120 HIS A C 1
ATOM 909 O O . HIS A 1 120 ? 6.492 2.766 -0.050 1.00 94.94 120 HIS A O 1
ATOM 915 N N . LEU A 1 121 ? 6.751 3.644 -2.131 1.00 93.94 121 LEU A N 1
ATOM 916 C CA . LEU A 1 121 ? 6.790 5.067 -1.827 1.00 93.94 121 LEU A CA 1
ATOM 917 C C . LEU A 1 121 ? 6.088 5.828 -2.958 1.00 93.94 121 LEU A C 1
ATOM 919 O O . LEU A 1 121 ? 6.194 5.452 -4.134 1.00 93.94 121 LEU A O 1
ATOM 923 N N . ARG A 1 122 ? 5.415 6.931 -2.640 1.00 90.19 122 ARG A N 1
ATOM 924 C CA . ARG A 1 122 ? 4.876 7.871 -3.634 1.00 90.19 122 ARG A CA 1
ATOM 925 C C . ARG A 1 122 ? 5.651 9.175 -3.743 1.00 90.19 122 ARG A C 1
ATOM 927 O O . ARG A 1 122 ? 5.663 9.762 -4.829 1.00 90.19 122 A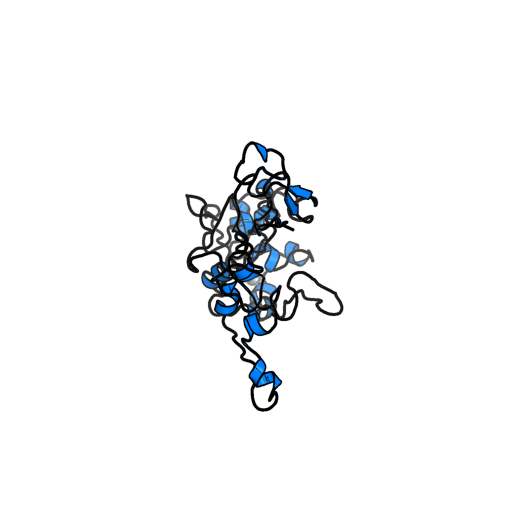RG A O 1
ATOM 934 N N . GLY A 1 123 ? 6.220 9.664 -2.646 1.00 89.56 123 GLY A N 1
ATOM 935 C CA . GLY A 1 123 ? 6.707 11.039 -2.568 1.00 89.56 123 GLY A CA 1
ATOM 936 C C . GLY A 1 123 ? 7.699 11.281 -1.440 1.00 89.56 123 GLY A C 1
ATOM 937 O O . GLY A 1 123 ? 8.688 10.565 -1.317 1.00 89.56 123 GLY A O 1
ATOM 938 N N . ASP A 1 124 ? 7.479 12.351 -0.676 1.00 93.25 124 ASP A N 1
ATOM 939 C CA . ASP A 1 124 ? 8.294 12.645 0.501 1.00 93.25 124 ASP A CA 1
ATOM 940 C C . ASP A 1 124 ? 8.013 11.587 1.581 1.00 93.25 124 ASP A C 1
ATOM 942 O O . ASP A 1 124 ? 6.861 11.449 1.982 1.00 93.25 124 ASP A O 1
ATOM 946 N N . PRO A 1 125 ? 9.024 10.858 2.090 1.00 92.75 125 PRO A N 1
ATOM 947 C CA . PRO A 1 125 ? 8.822 9.870 3.146 1.00 92.75 125 PRO A CA 1
ATOM 948 C C . PRO A 1 125 ? 8.171 10.410 4.431 1.00 92.75 125 PRO A C 1
ATOM 950 O O . PRO A 1 125 ? 7.681 9.633 5.252 1.00 92.75 125 PRO A O 1
ATOM 953 N N . ALA A 1 126 ? 8.207 11.727 4.652 1.00 92.00 126 ALA A N 1
ATOM 954 C CA . ALA A 1 126 ? 7.562 12.371 5.792 1.00 92.00 126 ALA A CA 1
ATOM 955 C C . ALA A 1 126 ? 6.040 12.546 5.624 1.00 92.00 126 ALA A C 1
ATOM 957 O O . ALA A 1 126 ? 5.358 12.770 6.625 1.00 92.00 126 ALA A O 1
ATOM 958 N N . ASP A 1 127 ? 5.516 12.421 4.402 1.00 94.38 127 ASP A N 1
ATOM 959 C CA . ASP A 1 127 ? 4.123 12.704 4.068 1.00 94.38 127 ASP A CA 1
ATOM 960 C C . ASP A 1 127 ? 3.425 11.449 3.531 1.00 94.38 127 ASP A C 1
ATOM 962 O O . ASP A 1 127 ? 3.784 10.918 2.485 1.00 94.38 127 ASP A O 1
ATOM 966 N N . ILE A 1 128 ? 2.373 11.010 4.224 1.00 96.25 128 ILE A N 1
ATOM 967 C CA . ILE A 1 128 ? 1.552 9.869 3.801 1.00 96.25 128 ILE A CA 1
ATOM 968 C C . ILE A 1 128 ? 0.397 10.408 2.963 1.00 96.25 128 ILE A C 1
ATOM 970 O O . ILE A 1 128 ? -0.486 11.080 3.505 1.00 96.25 128 ILE A O 1
ATOM 974 N N . ASN A 1 129 ? 0.367 10.154 1.654 1.00 96.88 129 ASN A N 1
ATOM 975 C CA . ASN A 1 129 ? -0.621 10.812 0.794 1.00 96.88 129 ASN A CA 1
ATOM 976 C C . ASN A 1 129 ? -2.012 10.186 0.912 1.00 96.88 129 ASN A C 1
ATOM 978 O O . ASN A 1 129 ? -2.197 8.969 0.895 1.00 96.88 129 ASN A O 1
ATOM 982 N N . ALA A 1 130 ? -3.027 11.042 0.896 1.00 96.75 130 ALA A N 1
ATOM 983 C CA . ALA A 1 130 ? -4.429 10.667 0.903 1.00 96.75 130 ALA A CA 1
ATOM 984 C C . ALA A 1 130 ? -5.154 11.210 -0.329 1.00 96.75 130 ALA A C 1
ATOM 986 O O . ALA A 1 130 ? -4.749 12.189 -0.958 1.00 96.75 130 ALA A O 1
ATOM 987 N N . LYS A 1 131 ? -6.238 10.536 -0.716 1.00 95.06 131 LYS A N 1
ATOM 988 C CA . LYS A 1 131 ? -7.184 11.053 -1.703 1.00 95.06 131 LYS A CA 1
ATOM 989 C C . LYS A 1 131 ? -8.542 10.384 -1.574 1.00 95.06 131 LYS A C 1
ATOM 991 O O . LYS A 1 131 ? -8.668 9.166 -1.676 1.00 95.06 131 LYS A O 1
ATOM 996 N N . GLY A 1 132 ? -9.589 11.200 -1.476 1.00 92.31 132 GLY A N 1
ATOM 997 C CA . GLY A 1 132 ? -10.969 10.710 -1.482 1.00 92.31 132 GLY A CA 1
ATOM 998 C C . GLY A 1 132 ? -11.317 9.869 -0.253 1.00 92.31 132 GLY A C 1
ATOM 999 O O . GLY A 1 132 ? -12.059 8.899 -0.390 1.00 92.31 132 GLY A O 1
ATOM 1000 N N . GLY A 1 133 ? -10.766 10.232 0.911 1.00 93.75 133 GLY A N 1
ATOM 1001 C CA . GLY A 1 133 ? -11.010 9.545 2.182 1.00 93.75 133 GLY A CA 1
ATOM 1002 C C . GLY A 1 133 ? -10.271 8.214 2.326 1.00 93.75 133 GLY A C 1
ATOM 1003 O O . GLY A 1 133 ? -10.727 7.349 3.063 1.00 93.75 133 GLY A O 1
ATOM 1004 N N . PHE A 1 134 ? -9.170 8.022 1.603 1.00 96.75 134 PHE A N 1
ATOM 1005 C CA . PHE A 1 134 ? -8.311 6.846 1.719 1.00 96.75 134 PHE A CA 1
ATOM 1006 C C . PHE A 1 134 ? -6.854 7.262 1.591 1.00 96.75 134 PHE A C 1
ATOM 1008 O O . PHE A 1 134 ? -6.544 8.208 0.862 1.00 96.75 134 PHE A O 1
ATOM 1015 N N . GLU A 1 135 ? -5.978 6.520 2.253 1.00 96.75 135 GLU A N 1
ATOM 1016 C CA . GLU A 1 135 ? -4.550 6.506 1.950 1.00 96.75 135 GLU A CA 1
ATOM 1017 C C . GLU A 1 135 ? -4.356 6.059 0.488 1.00 96.75 135 GLU A C 1
ATOM 1019 O O . GLU A 1 135 ? -5.109 5.229 -0.044 1.00 96.75 135 GLU A O 1
ATOM 1024 N N . GLN A 1 136 ? -3.398 6.650 -0.217 1.00 95.81 136 GLN A N 1
ATOM 1025 C CA . GLN A 1 136 ? -3.094 6.239 -1.583 1.00 95.81 136 GLN A CA 1
ATOM 1026 C C . GLN A 1 136 ? -2.294 4.931 -1.595 1.00 95.81 136 GLN A C 1
ATOM 1028 O O . GLN A 1 136 ? -1.711 4.500 -0.611 1.00 95.81 136 GLN A O 1
ATOM 1033 N N . HIS A 1 137 ? -2.274 4.247 -2.736 1.00 92.44 137 HIS A N 1
ATOM 1034 C CA . HIS A 1 137 ? -1.444 3.055 -2.876 1.00 92.44 137 HIS A CA 1
ATOM 1035 C C . HIS A 1 137 ? 0.058 3.397 -2.884 1.00 92.44 137 HIS A C 1
ATOM 1037 O O . HIS A 1 137 ? 0.448 4.423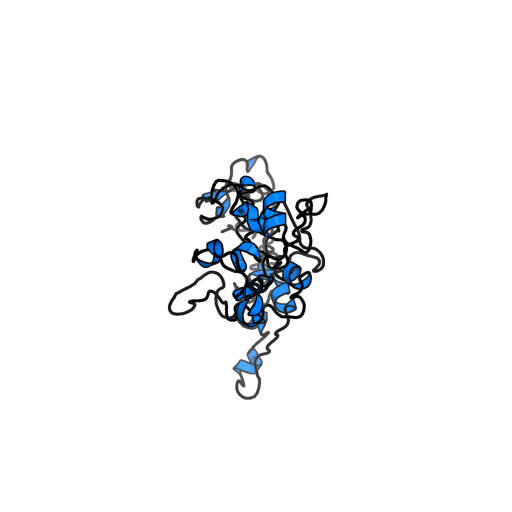 -3.448 1.00 92.44 137 HIS A O 1
ATOM 1043 N N . HIS A 1 138 ? 0.874 2.447 -2.411 1.00 92.44 138 HIS A N 1
ATOM 1044 C CA . HIS A 1 138 ? 2.343 2.526 -2.293 1.00 92.44 138 HIS A CA 1
ATOM 1045 C C . HIS A 1 138 ? 2.844 3.455 -1.183 1.00 92.44 138 HIS A C 1
ATOM 1047 O O . HIS A 1 138 ? 3.848 4.116 -1.373 1.00 92.44 138 HIS A O 1
ATOM 1053 N N . GLU A 1 139 ? 2.148 3.493 -0.053 1.00 95.50 139 GLU A N 1
ATOM 1054 C CA . GLU A 1 139 ? 2.505 4.333 1.099 1.00 95.50 139 GLU A CA 1
ATOM 1055 C C . GLU A 1 139 ? 3.076 3.500 2.269 1.00 95.50 139 GLU A C 1
ATOM 1057 O O . GLU A 1 139 ? 3.263 3.993 3.376 1.00 95.50 139 GLU A O 1
ATOM 1062 N N . GLN A 1 140 ? 3.342 2.197 2.067 1.00 95.31 140 GLN A N 1
ATOM 1063 C CA . GLN A 1 140 ? 3.738 1.301 3.165 1.00 95.31 140 GLN A CA 1
ATOM 1064 C C . GLN A 1 140 ? 5.072 1.696 3.813 1.00 95.31 140 GLN A C 1
ATOM 1066 O O . GLN A 1 140 ? 5.280 1.410 4.997 1.00 95.31 140 GLN A O 1
ATOM 1071 N N . TYR A 1 141 ? 5.990 2.296 3.050 1.00 96.88 141 TYR A N 1
ATOM 1072 C CA . TYR A 1 141 ? 7.250 2.787 3.599 1.00 96.88 141 TYR A CA 1
ATOM 1073 C C . TYR A 1 141 ? 7.023 4.044 4.446 1.00 96.88 141 TYR A C 1
ATOM 1075 O O . TYR A 1 141 ? 7.506 4.092 5.579 1.00 96.88 141 TYR A O 1
ATOM 1083 N N . GLU A 1 142 ? 6.251 5.008 3.943 1.00 96.56 142 GLU A N 1
ATOM 1084 C CA . GLU A 1 142 ? 5.863 6.236 4.641 1.00 96.56 142 GLU A CA 1
ATOM 1085 C C . GLU A 1 142 ? 5.124 5.915 5.945 1.00 96.56 142 GLU A C 1
ATOM 1087 O O . GLU A 1 142 ? 5.478 6.421 7.013 1.00 96.56 142 GLU A O 1
ATOM 1092 N N . ASP A 1 143 ? 4.163 4.998 5.892 1.00 96.44 143 ASP A N 1
ATOM 1093 C CA . ASP A 1 143 ? 3.423 4.513 7.052 1.00 96.44 143 ASP A CA 1
ATOM 1094 C C . ASP A 1 143 ? 4.349 3.940 8.131 1.00 96.44 143 ASP A C 1
ATOM 1096 O O . ASP A 1 143 ? 4.279 4.330 9.302 1.00 96.44 143 ASP A O 1
ATOM 1100 N N . LEU A 1 144 ? 5.252 3.028 7.747 1.00 95.88 144 LEU A N 1
ATOM 1101 C CA . LEU A 1 144 ? 6.183 2.407 8.685 1.00 95.88 144 LEU A CA 1
ATOM 1102 C C . LEU A 1 144 ? 7.124 3.453 9.292 1.00 95.88 144 LEU A C 1
ATOM 1104 O O . LEU A 1 144 ? 7.322 3.449 10.512 1.00 95.88 144 LEU A O 1
ATOM 1108 N N . LEU A 1 145 ? 7.671 4.345 8.462 1.00 95.62 145 LEU A N 1
ATOM 1109 C CA . LEU A 1 145 ? 8.616 5.387 8.859 1.00 95.62 145 LEU A CA 1
ATOM 1110 C C . LEU A 1 145 ? 7.999 6.387 9.845 1.00 95.62 145 LEU A C 1
ATOM 1112 O O . LEU A 1 145 ? 8.665 6.809 10.790 1.00 95.62 145 LEU A O 1
ATOM 1116 N N . ASN A 1 146 ? 6.721 6.720 9.671 1.00 95.19 146 ASN A N 1
ATOM 1117 C CA . ASN A 1 146 ? 5.995 7.634 10.553 1.00 95.19 146 ASN A CA 1
ATOM 1118 C C . ASN A 1 146 ? 5.341 6.929 11.757 1.00 95.19 146 ASN A C 1
ATOM 1120 O O . ASN A 1 146 ? 4.767 7.576 12.638 1.00 95.19 146 ASN A O 1
ATOM 1124 N N . SER A 1 147 ? 5.461 5.603 11.851 1.00 94.50 147 SER A N 1
ATOM 1125 C CA . SER A 1 147 ? 4.936 4.811 12.963 1.00 94.50 147 SER A CA 1
ATOM 1126 C C . SER A 1 147 ? 5.939 4.633 14.112 1.00 94.50 147 SER A C 1
ATOM 1128 O O . SER A 1 147 ? 7.121 4.963 14.042 1.00 94.50 147 SER A O 1
ATOM 1130 N N . LYS A 1 148 ? 5.492 3.996 15.202 1.00 92.50 148 LYS A N 1
ATOM 1131 C CA . LYS A 1 148 ? 6.387 3.548 16.287 1.00 92.50 148 LYS A CA 1
ATOM 1132 C C . LYS A 1 148 ? 7.294 2.375 15.895 1.00 92.50 148 LYS A C 1
ATOM 1134 O O . LYS A 1 148 ? 8.198 2.041 16.657 1.00 92.50 148 LYS A O 1
ATOM 1139 N N . HIS A 1 149 ? 7.063 1.750 14.743 1.00 95.06 149 HIS A N 1
ATOM 1140 C CA . HIS A 1 149 ? 7.881 0.664 14.201 1.00 95.06 149 HIS A CA 1
ATOM 1141 C C . HIS A 1 149 ? 8.939 1.151 13.203 1.00 95.06 149 HIS A C 1
ATOM 1143 O O . HIS A 1 149 ? 9.632 0.324 12.630 1.00 95.06 149 HIS A O 1
ATOM 1149 N N . PHE A 1 150 ? 9.164 2.462 13.071 1.00 93.94 150 PHE A N 1
ATOM 1150 C CA . PHE A 1 150 ? 10.183 3.031 12.173 1.00 93.94 150 PHE A CA 1
ATOM 1151 C C . PHE A 1 150 ? 11.600 2.440 12.338 1.00 93.94 150 PHE A C 1
ATOM 1153 O O . PHE A 1 150 ? 12.408 2.481 11.418 1.00 93.94 150 PHE A O 1
ATOM 1160 N N . ALA A 1 151 ? 11.925 1.914 13.525 1.00 92.38 151 ALA A N 1
ATOM 1161 C CA . ALA A 1 151 ? 13.238 1.353 13.841 1.00 92.38 151 ALA A CA 1
ATOM 1162 C C . ALA A 1 151 ? 13.415 -0.122 13.426 1.00 92.38 151 ALA A C 1
ATOM 1164 O O . ALA A 1 151 ? 14.517 -0.657 13.552 1.00 92.38 151 ALA A O 1
ATOM 1165 N N . ILE A 1 152 ? 12.350 -0.796 12.982 1.00 93.50 152 ILE A N 1
ATOM 1166 C CA . ILE A 1 152 ? 12.417 -2.147 12.410 1.00 93.50 152 ILE A CA 1
ATOM 1167 C C . ILE A 1 152 ? 12.239 -2.073 10.894 1.00 93.50 152 ILE A C 1
ATOM 1169 O O . ILE A 1 152 ? 11.698 -1.097 10.381 1.00 93.50 152 ILE A O 1
ATOM 1173 N N . SER A 1 153 ? 12.687 -3.103 10.170 1.00 95.12 153 SER A N 1
ATOM 1174 C CA . SER A 1 153 ? 12.543 -3.124 8.712 1.00 95.12 153 SER A CA 1
ATOM 1175 C C . SER A 1 153 ? 11.392 -3.986 8.214 1.00 95.12 153 SER A C 1
ATOM 1177 O O . SER A 1 153 ? 10.934 -4.884 8.926 1.00 95.12 153 SER A O 1
ATOM 1179 N N . CYS A 1 154 ? 10.961 -3.762 6.970 1.00 95.69 154 CYS A N 1
ATOM 1180 C CA . CYS A 1 154 ? 9.894 -4.526 6.312 1.00 95.69 154 CYS A CA 1
ATOM 1181 C C . CYS A 1 154 ? 10.117 -6.045 6.426 1.00 95.69 154 CYS A C 1
ATOM 1183 O O . CYS A 1 154 ? 9.191 -6.806 6.718 1.00 95.69 154 CYS A O 1
ATOM 1185 N N . ILE A 1 155 ? 11.373 -6.488 6.278 1.00 95.69 155 ILE A N 1
ATOM 1186 C CA . ILE A 1 155 ? 11.740 -7.909 6.321 1.00 95.69 155 ILE A CA 1
ATOM 1187 C C . ILE A 1 155 ? 11.733 -8.517 7.730 1.00 95.69 155 ILE A C 1
ATOM 1189 O O . ILE A 1 155 ? 11.919 -9.726 7.872 1.00 95.69 155 ILE A O 1
ATOM 1193 N N . THR A 1 156 ? 11.516 -7.700 8.766 1.00 95.81 156 THR A N 1
ATOM 1194 C CA . THR A 1 156 ? 11.233 -8.179 10.126 1.00 95.81 156 THR A CA 1
ATOM 1195 C C . THR A 1 156 ? 9.937 -8.979 10.122 1.00 95.81 156 THR A C 1
ATOM 1197 O O . THR A 1 156 ? 9.888 -10.062 10.696 1.00 95.81 156 THR A O 1
ATOM 1200 N N . CYS A 1 157 ? 8.914 -8.472 9.428 1.00 95.25 157 CYS A N 1
ATOM 1201 C CA . CYS A 1 157 ? 7.588 -9.083 9.351 1.00 95.25 157 CYS A CA 1
ATOM 1202 C C . CYS A 1 157 ? 7.393 -9.915 8.082 1.00 95.25 157 CYS A C 1
ATOM 1204 O O . CYS A 1 157 ? 6.753 -10.966 8.145 1.00 95.25 157 CYS A O 1
ATOM 1206 N N . HIS A 1 158 ? 7.976 -9.482 6.961 1.00 95.56 158 HIS A N 1
ATOM 1207 C CA . HIS A 1 158 ? 7.754 -10.069 5.642 1.00 95.56 158 HIS A CA 1
ATOM 1208 C C . HIS A 1 158 ? 8.944 -10.870 5.108 1.00 95.56 158 HIS A C 1
ATOM 1210 O O . HIS A 1 158 ? 10.109 -10.550 5.337 1.00 95.56 158 HIS A O 1
ATOM 1216 N N . ASP A 1 159 ? 8.639 -11.911 4.343 1.00 94.44 159 ASP A N 1
ATOM 1217 C CA . ASP A 1 159 ? 9.556 -12.625 3.474 1.00 94.44 159 ASP A CA 1
ATOM 1218 C C . ASP A 1 159 ? 9.574 -12.006 2.078 1.00 94.44 159 ASP A C 1
ATOM 1220 O O . ASP A 1 159 ? 8.604 -12.188 1.338 1.00 94.44 159 ASP A O 1
ATOM 1224 N N . PRO A 1 160 ? 10.663 -11.322 1.679 1.00 93.62 160 PRO A N 1
ATOM 1225 C CA . PRO A 1 160 ? 10.727 -10.669 0.376 1.00 93.62 160 PRO A CA 1
ATOM 1226 C C . PRO A 1 160 ? 10.742 -11.663 -0.797 1.00 93.62 160 PRO A C 1
ATOM 1228 O O . PRO A 1 160 ? 10.506 -11.259 -1.929 1.00 93.62 160 PRO A O 1
ATOM 1231 N N . HIS A 1 161 ? 10.987 -12.958 -0.558 1.00 93.00 161 HIS A N 1
ATOM 1232 C CA . HIS A 1 161 ? 10.956 -13.981 -1.611 1.00 93.00 161 HIS A CA 1
ATOM 1233 C C . HIS A 1 161 ? 9.580 -14.635 -1.788 1.00 93.00 161 HIS A C 1
ATOM 1235 O O . HIS A 1 161 ? 9.366 -15.367 -2.755 1.00 93.00 161 HIS A O 1
ATOM 1241 N N . ALA A 1 162 ? 8.653 -14.410 -0.856 1.00 91.94 162 ALA A N 1
ATOM 1242 C CA . ALA A 1 162 ? 7.312 -14.972 -0.901 1.00 91.94 162 ALA A CA 1
ATOM 1243 C C . ALA A 1 162 ? 6.291 -13.888 -1.259 1.00 91.94 162 ALA A C 1
ATOM 1245 O O . ALA A 1 162 ? 6.424 -12.726 -0.884 1.00 91.94 162 ALA A O 1
ATOM 1246 N N . SER A 1 163 ? 5.228 -14.266 -1.969 1.00 88.19 163 SER A N 1
ATOM 1247 C CA . SER A 1 163 ? 4.172 -13.313 -2.313 1.00 88.19 163 SER A CA 1
ATOM 1248 C C . SER A 1 163 ? 3.379 -12.893 -1.071 1.00 88.19 163 SER A C 1
ATOM 1250 O O . SER A 1 163 ? 2.944 -13.739 -0.294 1.00 88.19 163 SER A O 1
ATOM 1252 N N . ALA A 1 164 ? 3.104 -11.600 -0.918 1.00 83.94 164 ALA A N 1
ATOM 1253 C CA . ALA A 1 164 ? 2.169 -11.111 0.099 1.00 83.94 164 ALA A CA 1
ATOM 1254 C C . ALA A 1 164 ? 0.687 -11.368 -0.256 1.00 83.94 164 ALA A C 1
ATOM 1256 O O . ALA A 1 164 ? -0.194 -11.217 0.583 1.00 83.94 164 ALA A O 1
ATOM 1257 N N . ILE A 1 165 ? 0.395 -11.766 -1.501 1.00 80.88 165 ILE A N 1
ATOM 1258 C CA . ILE A 1 165 ? -0.977 -11.911 -2.013 1.00 80.88 165 ILE A CA 1
ATOM 1259 C C . ILE A 1 165 ? -1.301 -13.382 -2.279 1.00 80.88 165 ILE A C 1
ATOM 1261 O O . ILE A 1 165 ? -2.324 -13.899 -1.824 1.00 80.88 165 ILE A O 1
ATOM 1265 N N . TYR A 1 166 ? -0.422 -14.074 -3.004 1.00 82.12 166 TYR A N 1
ATOM 1266 C CA . TYR A 1 166 ? -0.664 -15.445 -3.436 1.00 82.12 166 TYR A CA 1
ATOM 1267 C C . TYR A 1 166 ? -0.236 -16.442 -2.359 1.00 82.12 166 TYR A C 1
ATOM 1269 O O . TYR A 1 166 ? 0.951 -16.727 -2.192 1.00 82.12 166 TYR A O 1
ATOM 1277 N N . ALA A 1 167 ? -1.222 -16.995 -1.654 1.00 77.75 167 ALA A N 1
ATOM 1278 C CA . ALA A 1 167 ? -1.041 -18.132 -0.760 1.00 77.75 167 ALA A CA 1
ATOM 1279 C C . ALA A 1 167 ? -1.357 -19.430 -1.499 1.00 77.75 167 ALA A C 1
ATOM 1281 O O . ALA A 1 167 ? -2.512 -19.846 -1.558 1.00 77.75 167 ALA A O 1
ATOM 1282 N N . ASP A 1 168 ? -0.338 -20.092 -2.042 1.00 86.19 168 ASP A N 1
ATOM 1283 C CA . ASP A 1 168 ? -0.435 -21.544 -2.170 1.00 86.19 168 ASP A CA 1
ATOM 1284 C C . ASP A 1 168 ? -0.268 -22.124 -0.753 1.00 86.19 168 ASP A C 1
ATOM 1286 O O . ASP A 1 168 ? 0.772 -21.881 -0.138 1.00 86.19 168 ASP A O 1
ATOM 1290 N N . PRO A 1 169 ? -1.244 -22.858 -0.190 1.00 86.62 169 PRO A N 1
ATOM 1291 C CA . PRO A 1 169 ? -1.162 -23.315 1.198 1.00 86.62 169 PRO A CA 1
ATOM 1292 C C . PRO A 1 169 ? 0.003 -24.271 1.488 1.00 86.62 169 PRO A C 1
ATOM 1294 O O . PRO A 1 169 ? 0.362 -24.455 2.647 1.00 86.62 169 PRO A O 1
ATOM 1297 N N . GLN A 1 170 ? 0.584 -24.905 0.466 1.00 87.06 170 GLN A N 1
ATOM 1298 C CA . GLN A 1 170 ? 1.740 -25.788 0.620 1.00 87.06 170 GLN A CA 1
ATOM 1299 C C . GLN A 1 170 ? 3.064 -25.025 0.521 1.00 87.06 170 GLN A C 1
ATOM 1301 O O . GLN A 1 170 ? 4.033 -25.413 1.169 1.00 87.06 170 GLN A O 1
ATOM 1306 N N . ILE A 1 171 ? 3.115 -23.959 -0.285 1.00 84.62 171 ILE A N 1
ATOM 1307 C CA . ILE A 1 171 ? 4.360 -23.241 -0.611 1.00 84.62 171 ILE A CA 1
ATOM 1308 C C . ILE A 1 171 ? 4.486 -21.919 0.161 1.00 84.62 171 ILE A C 1
ATOM 1310 O O . ILE A 1 171 ? 5.569 -21.567 0.616 1.00 84.62 171 ILE A O 1
ATOM 1314 N N . ASN A 1 172 ? 3.388 -21.186 0.325 1.00 89.12 172 ASN A N 1
ATOM 1315 C CA . ASN A 1 172 ? 3.326 -19.882 0.982 1.00 89.12 172 ASN A CA 1
ATOM 1316 C C . ASN A 1 172 ? 2.082 -19.780 1.889 1.00 89.12 172 ASN A C 1
ATOM 1318 O O . ASN A 1 172 ? 1.202 -18.945 1.650 1.00 89.12 172 ASN A O 1
ATOM 1322 N N . PRO A 1 173 ? 1.984 -20.628 2.933 1.00 89.12 173 PRO A N 1
ATOM 1323 C CA . PRO A 1 173 ? 0.808 -20.679 3.804 1.00 89.12 173 PRO A CA 1
ATOM 1324 C C . PRO A 1 173 ? 0.532 -19.357 4.530 1.00 89.12 173 PRO A C 1
ATOM 1326 O O . PRO A 1 173 ? -0.616 -19.072 4.859 1.00 89.12 173 PRO A O 1
ATOM 1329 N N . ASN A 1 174 ? 1.566 -18.539 4.745 1.00 88.50 174 ASN A N 1
ATOM 1330 C CA . ASN A 1 174 ? 1.494 -17.334 5.569 1.00 88.50 174 ASN A CA 1
A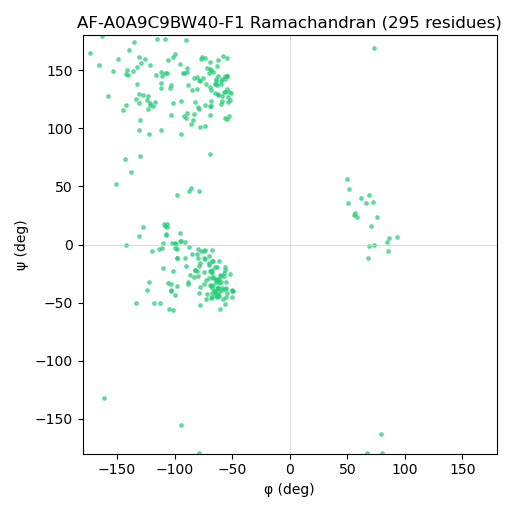TOM 1331 C C . ASN A 1 174 ? 1.518 -16.027 4.761 1.00 88.50 174 ASN A C 1
ATOM 1333 O O . ASN A 1 174 ? 1.654 -14.969 5.363 1.00 88.50 174 ASN A O 1
ATOM 1337 N N . LYS A 1 175 ? 1.415 -16.067 3.422 1.00 91.06 175 LYS A N 1
ATOM 1338 C CA . LYS A 1 175 ? 1.433 -14.861 2.564 1.00 91.06 175 LYS A CA 1
ATOM 1339 C C . LYS A 1 175 ? 2.601 -13.923 2.884 1.00 91.06 175 LYS A C 1
ATOM 1341 O O . LYS A 1 175 ? 2.395 -12.763 3.226 1.00 91.06 175 LYS A O 1
ATOM 1346 N N . SER A 1 176 ? 3.830 -14.431 2.820 1.00 93.12 176 SER A N 1
ATOM 1347 C CA . SER A 1 176 ? 5.045 -13.684 3.183 1.00 93.12 176 SER A CA 1
ATOM 1348 C C . SER A 1 176 ? 5.194 -13.348 4.679 1.00 93.12 176 SER A C 1
ATOM 1350 O O . SER A 1 176 ? 6.294 -13.016 5.104 1.00 93.12 176 SER A O 1
ATOM 1352 N N . ILE A 1 177 ? 4.186 -13.513 5.537 1.00 93.69 177 ILE A N 1
ATOM 1353 C CA . ILE A 1 177 ? 4.348 -13.239 6.971 1.00 93.69 177 ILE A CA 1
ATOM 1354 C C . ILE A 1 177 ? 5.273 -14.276 7.619 1.00 93.69 177 ILE A C 1
ATOM 1356 O O . ILE A 1 177 ? 4.980 -15.474 7.656 1.00 93.69 177 ILE A O 1
ATOM 1360 N N . ARG A 1 178 ? 6.394 -13.801 8.169 1.00 93.50 178 ARG A N 1
ATOM 1361 C CA . ARG A 1 178 ? 7.361 -14.606 8.934 1.00 93.50 178 ARG A CA 1
ATOM 1362 C C . ARG A 1 178 ? 7.386 -14.286 10.421 1.00 93.50 178 ARG A C 1
ATOM 1364 O O . ARG A 1 178 ? 7.837 -15.121 11.198 1.00 93.50 178 ARG A O 1
ATOM 1371 N N . GLN A 1 179 ? 6.903 -13.107 10.809 1.00 93.75 179 GLN A N 1
ATOM 1372 C CA . GLN A 1 179 ? 6.851 -12.675 12.198 1.00 93.75 179 GLN A CA 1
ATOM 1373 C C . GLN A 1 179 ? 5.477 -12.092 12.512 1.00 93.75 179 GLN A C 1
ATOM 1375 O O . GLN A 1 179 ? 5.010 -11.174 11.844 1.00 93.75 179 GLN A O 1
ATOM 1380 N N . THR A 1 180 ? 4.831 -12.629 13.542 1.00 92.25 180 THR A N 1
ATOM 1381 C CA . THR A 1 180 ? 3.529 -12.169 14.031 1.00 92.25 180 THR A CA 1
ATOM 1382 C C . THR A 1 180 ? 3.687 -11.186 15.191 1.00 92.25 180 THR A C 1
ATOM 1384 O O . THR A 1 180 ? 4.695 -11.193 15.906 1.00 92.25 180 THR A O 1
ATOM 1387 N N . CYS A 1 181 ? 2.679 -10.329 15.385 1.00 93.12 181 CYS A N 1
ATOM 1388 C CA . CYS A 1 181 ? 2.713 -9.241 16.366 1.00 93.12 181 CYS A CA 1
ATOM 1389 C C . CYS A 1 181 ? 2.936 -9.747 17.799 1.00 93.12 181 CYS A C 1
ATOM 1391 O O . CYS A 1 181 ? 3.646 -9.116 18.576 1.00 93.12 181 CYS A O 1
ATOM 1393 N N . ASP A 1 182 ? 2.339 -10.887 18.140 1.00 90.19 182 ASP A N 1
ATOM 1394 C CA . ASP A 1 182 ? 2.369 -11.519 19.462 1.00 90.19 182 ASP A CA 1
ATOM 1395 C C . ASP A 1 182 ? 3.755 -11.986 19.915 1.00 90.19 182 ASP A C 1
ATOM 1397 O O . ASP A 1 182 ? 3.977 -12.134 21.112 1.00 90.19 182 ASP A O 1
ATOM 1401 N N . THR A 1 183 ? 4.711 -12.159 19.004 1.00 91.69 183 THR A N 1
ATOM 1402 C CA . THR A 1 183 ? 6.084 -12.519 19.390 1.00 91.69 183 THR A CA 1
ATOM 1403 C C . THR A 1 183 ? 6.804 -11.371 20.098 1.00 91.69 183 THR A C 1
ATOM 1405 O O . THR A 1 183 ? 7.646 -11.613 20.960 1.00 91.69 183 THR A O 1
ATOM 1408 N N . CYS A 1 184 ? 6.443 -10.122 19.788 1.00 93.25 184 CYS A N 1
ATOM 1409 C CA . CYS A 1 184 ? 6.953 -8.935 20.481 1.00 93.25 184 CYS A CA 1
ATOM 1410 C C . CYS A 1 184 ? 5.920 -8.369 21.467 1.00 93.25 184 CYS A C 1
ATOM 1412 O O . CYS A 1 184 ? 6.263 -8.004 22.588 1.00 93.25 184 CYS A O 1
ATOM 1414 N N . HIS A 1 185 ? 4.643 -8.350 21.078 1.00 91.88 185 HIS A N 1
ATOM 1415 C CA . HIS A 1 185 ? 3.518 -7.790 21.838 1.00 91.88 185 HIS A CA 1
ATOM 1416 C C . HIS A 1 185 ? 2.740 -8.869 22.601 1.00 91.88 185 HIS A C 1
ATOM 1418 O O . HIS A 1 185 ? 1.509 -8.874 22.625 1.00 91.88 185 HIS A O 1
ATOM 1424 N N . TRP A 1 186 ? 3.451 -9.807 23.226 1.00 88.06 186 TRP A N 1
ATOM 1425 C CA . TRP A 1 186 ? 2.863 -10.967 23.909 1.00 88.06 186 TRP A CA 1
ATOM 1426 C C . TRP A 1 186 ? 1.934 -10.584 25.072 1.00 88.06 186 TRP A C 1
ATOM 1428 O O . TRP A 1 186 ? 0.967 -11.293 25.350 1.00 88.06 186 TRP A O 1
ATOM 1438 N N . GLN A 1 187 ? 2.178 -9.446 25.733 1.00 85.50 187 GLN A N 1
ATOM 1439 C CA . GLN A 1 187 ? 1.316 -8.938 26.809 1.00 85.50 187 GLN A CA 1
ATOM 1440 C C . GLN A 1 187 ? -0.075 -8.562 26.285 1.00 85.50 187 GLN A C 1
ATOM 1442 O O . GLN A 1 187 ? -1.080 -8.907 26.908 1.00 85.50 187 GLN A O 1
ATOM 1447 N N . ASN A 1 188 ? -0.140 -7.958 25.097 1.00 85.06 188 ASN A N 1
ATOM 1448 C CA . ASN A 1 188 ? -1.387 -7.516 24.464 1.00 85.06 188 ASN A CA 1
ATOM 1449 C C . ASN A 1 188 ? -2.246 -8.702 23.991 1.00 85.06 188 ASN A C 1
ATOM 1451 O O . ASN A 1 188 ? -3.439 -8.557 23.739 1.00 85.06 188 ASN A O 1
ATOM 1455 N N . VAL A 1 189 ? -1.665 -9.901 23.865 1.00 75.88 189 VAL A N 1
ATOM 1456 C CA . VAL A 1 189 ? -2.410 -11.132 23.544 1.00 75.88 189 VAL A CA 1
ATOM 1457 C C . VAL A 1 189 ? -3.326 -11.539 24.691 1.00 75.88 189 VAL A C 1
ATOM 1459 O O . VAL A 1 189 ? -4.427 -12.023 24.455 1.00 75.88 189 VAL A O 1
ATOM 1462 N N . GLN A 1 190 ? -2.879 -11.321 25.927 1.00 68.44 190 GLN A N 1
ATOM 1463 C CA . GLN A 1 190 ? -3.596 -11.734 27.134 1.00 68.44 190 GLN A CA 1
ATOM 1464 C C . GLN A 1 190 ? -4.723 -10.762 27.517 1.00 68.44 190 GLN A C 1
ATOM 1466 O O . GLN A 1 190 ? -5.489 -11.036 28.434 1.00 68.44 190 GLN A O 1
ATOM 1471 N N . GLN A 1 191 ? -4.800 -9.611 26.844 1.00 70.25 191 GLN A N 1
ATOM 1472 C CA . GLN A 1 191 ? -5.619 -8.461 27.225 1.00 70.25 191 GLN A CA 1
ATOM 1473 C C . GLN A 1 191 ? -6.430 -8.019 26.006 1.00 70.25 191 GLN A C 1
ATOM 1475 O O . GLN A 1 191 ? -6.066 -7.089 25.289 1.00 70.25 191 GLN A O 1
ATOM 1480 N N . ARG A 1 192 ? -7.482 -8.783 25.701 1.00 67.06 192 ARG A N 1
ATOM 1481 C CA . ARG A 1 192 ? -8.373 -8.551 24.560 1.00 67.06 192 ARG A CA 1
ATOM 1482 C C . ARG A 1 192 ? -9.819 -8.726 24.992 1.00 67.06 192 ARG A C 1
ATOM 1484 O O . ARG A 1 192 ? -10.123 -9.564 25.840 1.00 67.06 192 ARG A O 1
ATOM 1491 N N . VAL A 1 193 ? -10.723 -7.986 24.354 1.00 68.44 193 VAL A N 1
ATOM 1492 C CA . VAL A 1 193 ? -12.162 -8.208 24.511 1.00 68.44 193 VAL A CA 1
ATOM 1493 C C . VAL A 1 193 ? -12.494 -9.633 24.074 1.00 68.44 193 VAL A C 1
ATOM 1495 O O . VAL A 1 193 ? -12.280 -9.999 22.920 1.00 68.44 193 VAL A O 1
ATOM 1498 N N . GLN A 1 194 ? -13.057 -10.419 24.994 1.00 71.50 194 GLN A N 1
ATOM 1499 C CA . GLN A 1 194 ? -13.356 -11.842 24.802 1.00 71.50 194 GLN A CA 1
ATOM 1500 C C . GLN A 1 194 ? -14.126 -12.119 23.500 1.00 71.50 194 GLN A C 1
ATOM 1502 O O . GLN A 1 194 ? -13.797 -13.053 22.781 1.00 71.50 194 GLN A O 1
ATOM 1507 N N . LYS A 1 195 ? -15.085 -11.259 23.129 1.00 73.81 195 LYS A N 1
ATOM 1508 C CA . LYS A 1 195 ? -15.852 -11.397 21.877 1.00 73.81 195 LYS A CA 1
ATOM 1509 C C . LYS A 1 195 ? -14.992 -11.324 20.609 1.00 73.81 195 LYS A C 1
ATOM 1511 O O . LYS A 1 195 ? -15.313 -11.982 19.628 1.00 73.81 195 LYS A O 1
ATOM 1516 N N . HIS A 1 196 ? -13.914 -10.541 20.621 1.00 84.12 196 HIS A N 1
ATOM 1517 C CA . HIS A 1 196 ? -12.962 -10.478 19.508 1.00 84.12 196 HIS A CA 1
ATOM 1518 C C . HIS A 1 196 ? -11.967 -11.643 19.539 1.00 84.12 196 HIS A C 1
ATOM 1520 O O . HIS A 1 196 ? -11.430 -11.997 18.504 1.00 84.12 196 HIS A O 1
ATOM 1526 N N . VAL A 1 197 ? -11.739 -12.259 20.704 1.00 72.31 197 VAL A N 1
ATOM 1527 C CA . VAL A 1 197 ? -10.906 -13.469 20.839 1.00 72.31 197 VAL A CA 1
ATOM 1528 C C . VAL A 1 197 ? -11.657 -14.723 20.389 1.00 72.31 197 VAL A C 1
ATOM 1530 O O . VAL A 1 197 ? -11.062 -15.632 19.821 1.00 72.31 197 VAL A O 1
ATOM 1533 N N . GLU A 1 198 ? -12.962 -14.784 20.655 1.00 71.44 198 GLU A N 1
ATOM 1534 C CA . GLU A 1 198 ? -13.828 -15.905 20.272 1.00 71.44 198 GLU A CA 1
ATOM 1535 C C . GLU A 1 198 ? -14.155 -15.917 18.776 1.00 71.44 198 GLU A C 1
ATOM 1537 O O . GLU A 1 198 ? -14.458 -16.975 18.224 1.00 71.44 198 GLU A O 1
ATOM 1542 N N . SER A 1 199 ? -14.071 -14.760 18.114 1.00 70.88 199 SER A N 1
ATOM 1543 C CA . SER A 1 199 ? -14.104 -14.681 16.658 1.00 70.88 199 SER A CA 1
ATOM 1544 C C . SER A 1 199 ? -12.732 -15.048 16.102 1.00 70.88 199 SER A C 1
ATOM 1546 O O . SER A 1 199 ? -11.757 -14.334 16.325 1.00 70.88 199 SER A O 1
ATOM 1548 N N . SER A 1 200 ? -12.648 -16.133 15.330 1.00 63.56 200 SER A N 1
ATOM 1549 C CA . SER A 1 200 ? -11.433 -16.473 14.575 1.00 63.56 200 SER A CA 1
ATOM 1550 C C . SER A 1 200 ? -11.044 -15.410 13.544 1.00 63.56 200 SER A C 1
ATOM 1552 O O . SER A 1 200 ? -9.927 -15.439 13.033 1.00 63.56 200 SER A O 1
ATOM 1554 N N . ASP A 1 201 ? -11.958 -14.486 13.245 1.00 74.38 201 ASP A N 1
ATOM 1555 C CA . ASP A 1 201 ? -11.865 -13.584 12.103 1.00 74.38 201 ASP A CA 1
ATOM 1556 C C . ASP A 1 201 ? -11.304 -12.204 12.494 1.00 74.38 201 ASP A C 1
ATOM 1558 O O . ASP A 1 201 ? -10.931 -11.420 11.624 1.00 74.38 201 ASP A O 1
ATOM 1562 N N . VAL A 1 202 ? -11.198 -11.902 13.798 1.00 87.94 202 VAL A N 1
ATOM 1563 C CA . VAL A 1 202 ? -10.632 -10.639 14.298 1.00 87.94 202 VAL A CA 1
ATOM 1564 C C . VAL A 1 202 ? -9.213 -10.872 14.812 1.00 87.94 202 VAL A C 1
ATOM 1566 O O . VAL A 1 202 ? -8.981 -11.506 15.840 1.00 87.94 202 VAL A O 1
ATOM 1569 N N . THR A 1 203 ? -8.236 -10.321 14.098 1.00 89.50 203 THR A N 1
ATOM 1570 C CA . THR A 1 203 ? -6.808 -10.433 14.426 1.00 89.50 203 THR A CA 1
ATOM 1571 C C . THR A 1 203 ? -6.220 -9.067 14.777 1.00 89.50 203 THR A C 1
ATOM 1573 O O . THR A 1 203 ? -6.893 -8.044 14.678 1.00 89.50 203 THR A O 1
ATOM 1576 N N . CYS A 1 204 ? -4.941 -9.017 15.168 1.00 92.06 204 CYS A N 1
ATOM 1577 C CA . CYS A 1 204 ? -4.249 -7.745 15.409 1.00 92.06 204 CYS A CA 1
ATOM 1578 C C . CYS A 1 204 ? -4.336 -6.814 14.186 1.00 92.06 204 CYS A C 1
ATOM 1580 O O . CYS A 1 204 ? -4.589 -5.625 14.338 1.00 92.06 204 CYS A O 1
ATOM 1582 N N . VAL A 1 205 ? -4.165 -7.380 12.985 1.00 93.62 205 VAL A N 1
ATOM 1583 C CA . VAL A 1 205 ? -4.176 -6.667 11.697 1.00 93.62 205 VAL A CA 1
ATOM 1584 C C . VAL A 1 205 ? -5.544 -6.039 11.425 1.00 93.62 205 VAL A C 1
ATOM 1586 O O . VAL A 1 205 ? -5.603 -4.964 10.846 1.00 93.62 205 VAL A O 1
ATOM 1589 N N . SER A 1 206 ? -6.635 -6.643 11.907 1.00 92.69 206 SER A N 1
ATOM 1590 C CA . SER A 1 206 ? -7.996 -6.143 11.675 1.00 92.69 206 SER A CA 1
ATOM 1591 C C . SER A 1 206 ? -8.201 -4.713 12.191 1.00 92.69 206 SER A C 1
ATOM 1593 O O . SER A 1 206 ? -8.845 -3.926 11.515 1.00 92.69 206 SER A O 1
ATOM 1595 N N . CYS A 1 207 ? -7.628 -4.363 13.350 1.00 94.12 207 CYS A N 1
ATOM 1596 C CA . CYS A 1 207 ? -7.734 -3.013 13.924 1.00 94.12 207 CYS A CA 1
ATOM 1597 C C . CYS A 1 207 ? -6.464 -2.179 13.744 1.00 94.12 207 CYS A C 1
ATOM 1599 O O . CYS A 1 207 ? -6.542 -0.960 13.637 1.00 94.12 207 CYS A O 1
ATOM 1601 N N . HIS A 1 208 ? -5.293 -2.822 13.779 1.00 96.00 208 HIS A N 1
ATOM 1602 C CA . HIS A 1 208 ? -3.997 -2.140 13.779 1.00 96.00 208 HIS A CA 1
ATOM 1603 C C . HIS A 1 208 ? -3.338 -2.079 12.408 1.00 96.00 208 HIS A C 1
ATOM 1605 O O . HIS A 1 208 ? -2.223 -1.602 12.330 1.00 96.00 208 HIS A O 1
ATOM 1611 N N . MET A 1 209 ? -3.961 -2.607 11.363 1.00 96.50 209 MET A N 1
ATOM 1612 C CA . MET A 1 209 ? -3.548 -2.447 9.969 1.00 96.50 209 MET A CA 1
ATOM 1613 C C . MET A 1 209 ? -4.807 -2.540 9.088 1.00 96.50 209 MET A C 1
ATOM 1615 O O . MET A 1 209 ? -4.869 -3.408 8.216 1.00 96.50 209 MET A O 1
ATOM 1619 N N . PRO A 1 210 ? -5.882 -1.773 9.358 1.00 96.12 210 PRO A N 1
ATOM 1620 C CA . PRO A 1 210 ? -7.130 -1.913 8.618 1.00 96.12 210 PRO A CA 1
ATOM 1621 C C . PRO A 1 210 ? -6.909 -1.580 7.133 1.00 96.12 210 PRO A C 1
ATOM 1623 O O . PRO A 1 210 ? -5.941 -0.896 6.782 1.00 96.12 210 PRO A O 1
ATOM 1626 N N . PRO A 1 211 ? -7.784 -2.042 6.228 1.00 95.19 211 PRO A N 1
ATOM 1627 C CA . PRO A 1 211 ? -7.727 -1.670 4.818 1.00 95.19 211 PRO A CA 1
ATOM 1628 C C . PRO A 1 211 ? -8.097 -0.188 4.636 1.00 95.19 211 PRO A C 1
ATOM 1630 O O . PRO A 1 211 ? -9.214 0.146 4.260 1.00 95.19 211 PRO A O 1
ATOM 1633 N N . MET A 1 212 ? -7.177 0.725 4.935 1.00 95.69 212 MET A N 1
ATOM 1634 C CA . MET A 1 212 ? -7.369 2.177 4.829 1.00 95.69 212 MET A CA 1
ATOM 1635 C C . MET A 1 212 ? -6.801 2.751 3.521 1.00 95.69 212 MET A C 1
ATOM 1637 O O . MET A 1 212 ? -7.112 3.885 3.148 1.00 95.69 212 MET A O 1
ATOM 1641 N N . GLY A 1 213 ? -6.017 1.958 2.790 1.00 95.31 213 GLY A N 1
ATOM 1642 C CA . GLY A 1 213 ? -5.439 2.328 1.507 1.00 95.31 213 GLY A CA 1
ATOM 1643 C C . GLY A 1 213 ? -6.295 1.911 0.319 1.00 95.31 213 GLY A C 1
ATOM 1644 O O . GLY A 1 213 ? -6.960 0.872 0.332 1.00 95.31 213 GLY A O 1
ATOM 1645 N N . LYS A 1 214 ? -6.252 2.713 -0.747 1.00 95.06 214 LYS A N 1
ATOM 1646 C CA . LYS A 1 214 ? -6.937 2.440 -2.012 1.00 95.06 214 LYS A CA 1
ATOM 1647 C C . LYS A 1 214 ? -5.960 2.374 -3.184 1.00 95.06 214 LYS A C 1
ATOM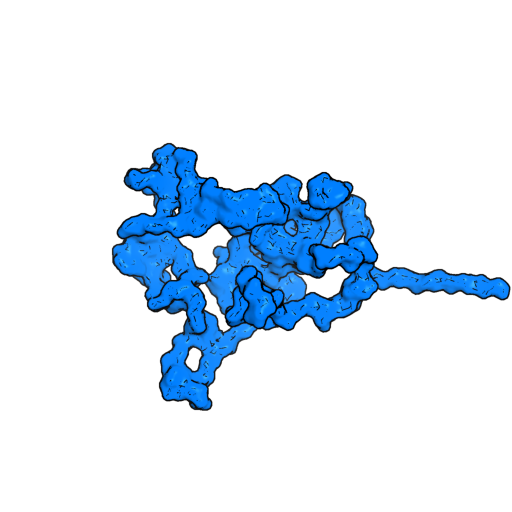 1649 O O . LYS A 1 214 ? -5.348 3.367 -3.579 1.00 95.06 214 LYS A O 1
ATOM 1654 N N . SER A 1 215 ? -5.933 1.215 -3.829 1.00 92.69 215 SER A N 1
ATOM 1655 C CA . SER A 1 215 ? -5.290 0.957 -5.115 1.00 92.69 215 SER A CA 1
ATOM 1656 C C . SER A 1 215 ? -6.313 0.843 -6.245 1.00 92.69 215 SER A C 1
ATOM 1658 O O . SER A 1 215 ? -6.262 1.604 -7.215 1.00 92.69 215 SER A O 1
ATOM 1660 N N . ALA A 1 216 ? -7.293 -0.053 -6.116 1.00 92.94 216 ALA A N 1
ATOM 1661 C CA . ALA A 1 216 ? -8.316 -0.298 -7.130 1.00 92.94 216 ALA A CA 1
ATOM 1662 C C . ALA A 1 216 ? -9.722 0.025 -6.608 1.00 92.94 216 ALA A C 1
ATOM 1664 O O . ALA A 1 216 ? -10.466 0.780 -7.246 1.00 92.94 216 ALA A O 1
ATOM 1665 N N . TRP A 1 217 ? -10.070 -0.501 -5.437 1.00 93.94 217 TRP A N 1
ATOM 1666 C CA . TRP A 1 217 ? -11.360 -0.339 -4.787 1.00 93.94 217 TRP A CA 1
ATOM 1667 C C . TRP A 1 217 ? -11.273 0.399 -3.462 1.00 93.94 217 TRP A C 1
ATOM 1669 O O . TRP A 1 217 ? -10.332 0.268 -2.697 1.00 93.94 217 TRP A O 1
ATOM 1679 N N . GLY A 1 218 ? -12.319 1.173 -3.201 1.00 94.06 218 GLY A N 1
ATOM 1680 C CA . GLY A 1 218 ? -12.601 1.726 -1.890 1.00 94.06 218 GLY A CA 1
ATOM 1681 C C . GLY A 1 218 ? -14.093 1.979 -1.761 1.00 94.06 218 GLY A C 1
ATOM 1682 O O . GLY A 1 218 ? -14.783 2.245 -2.757 1.00 94.06 218 GLY A O 1
ATOM 1683 N N . ASN A 1 219 ? -14.588 1.860 -0.541 1.00 94.56 219 ASN A N 1
ATOM 1684 C CA . ASN A 1 219 ? -15.969 2.086 -0.172 1.00 94.56 219 ASN A CA 1
ATOM 1685 C C . ASN A 1 219 ? -16.003 3.005 1.050 1.00 94.56 219 ASN A C 1
ATOM 1687 O O . ASN A 1 219 ? -15.784 2.559 2.173 1.00 94.56 219 ASN A O 1
ATOM 1691 N N . ALA A 1 220 ? -16.225 4.298 0.807 1.00 92.25 220 ALA A N 1
ATOM 1692 C CA . ALA A 1 220 ? -16.207 5.315 1.856 1.00 92.25 220 ALA A CA 1
ATOM 1693 C C . ALA A 1 220 ? -17.324 5.099 2.889 1.00 92.25 220 ALA A C 1
ATOM 1695 O O . ALA A 1 220 ? -17.101 5.339 4.069 1.00 92.25 220 ALA A O 1
ATOM 1696 N N . ASP A 1 221 ? -18.475 4.561 2.470 1.00 91.88 221 ASP A N 1
ATOM 1697 C CA . ASP A 1 221 ? -19.593 4.260 3.375 1.00 91.88 221 ASP A CA 1
ATOM 1698 C C . ASP A 1 221 ? -19.243 3.141 4.369 1.00 91.88 221 ASP A C 1
ATOM 1700 O O . ASP A 1 221 ? -19.770 3.101 5.478 1.00 91.88 221 ASP A O 1
ATOM 1704 N N . LEU A 1 222 ? -18.339 2.237 3.976 1.00 92.94 222 LEU A N 1
ATOM 1705 C CA . LEU A 1 222 ? -17.820 1.164 4.828 1.00 92.94 222 LEU A CA 1
ATOM 1706 C C . LEU A 1 222 ? -16.442 1.487 5.418 1.00 92.94 222 LEU A C 1
ATOM 1708 O O . LEU A 1 222 ? -15.876 0.631 6.091 1.00 92.94 222 LEU A O 1
ATOM 1712 N N . LEU A 1 223 ? -15.878 2.671 5.145 1.00 94.50 223 LEU A N 1
ATOM 1713 C CA . LEU A 1 223 ? -14.529 3.074 5.573 1.00 94.50 223 LEU A CA 1
ATOM 1714 C C . LEU A 1 223 ? -13.450 2.029 5.225 1.00 94.50 223 LEU A C 1
ATOM 1716 O O . LEU A 1 223 ? -12.518 1.802 5.988 1.00 94.50 223 LEU A O 1
ATOM 1720 N N . THR A 1 224 ? -13.609 1.360 4.080 1.00 95.12 224 THR A N 1
ATOM 1721 C CA . THR A 1 224 ? -12.822 0.176 3.706 1.00 95.12 224 THR A CA 1
ATOM 1722 C C . THR A 1 224 ? -12.266 0.327 2.292 1.00 95.12 224 THR A C 1
ATOM 1724 O O . THR A 1 224 ? -13.009 0.520 1.326 1.00 95.12 224 THR A O 1
ATOM 1727 N N . GLY A 1 225 ? -10.947 0.260 2.186 1.00 95.31 225 GLY A N 1
ATOM 1728 C CA . GLY A 1 225 ? -10.146 0.218 0.970 1.00 95.31 225 GLY A CA 1
ATOM 1729 C C . GLY A 1 225 ? -9.797 -1.210 0.546 1.00 95.31 225 GLY A C 1
ATOM 1730 O O . GLY A 1 225 ? -10.500 -2.167 0.863 1.00 95.31 225 GLY A O 1
ATOM 1731 N N . ASP A 1 226 ? -8.708 -1.359 -0.200 1.00 93.44 226 ASP A N 1
ATOM 1732 C CA . ASP A 1 226 ? -8.204 -2.649 -0.687 1.00 93.44 226 ASP A CA 1
ATOM 1733 C C . ASP A 1 226 ? -6.706 -2.866 -0.432 1.00 93.44 226 ASP A C 1
ATOM 1735 O O . ASP A 1 226 ? -6.131 -3.860 -0.881 1.00 93.44 226 ASP A O 1
ATOM 1739 N N . VAL A 1 227 ? -6.084 -1.953 0.313 1.00 94.00 227 VAL A N 1
ATOM 1740 C CA . VAL A 1 227 ? -4.707 -2.043 0.788 1.00 94.00 227 VAL A CA 1
ATOM 1741 C C . VAL A 1 227 ? -4.705 -1.820 2.295 1.00 94.00 227 VAL A C 1
ATOM 1743 O O . VAL A 1 227 ? -5.263 -0.841 2.786 1.00 94.00 227 VAL A O 1
ATOM 1746 N N . HIS A 1 228 ? -4.069 -2.733 3.027 1.00 94.88 228 HIS A N 1
ATOM 1747 C CA . HIS A 1 228 ? -3.846 -2.582 4.463 1.00 94.88 228 HIS A CA 1
ATOM 1748 C C . HIS A 1 228 ? -2.859 -1.449 4.741 1.00 94.88 228 HIS A C 1
ATOM 1750 O O . HIS A 1 228 ? -1.778 -1.416 4.139 1.00 94.88 228 HIS A O 1
ATOM 1756 N N . SER A 1 229 ? -3.209 -0.583 5.692 1.00 96.19 229 SER A N 1
ATOM 1757 C CA . SER A 1 229 ? -2.266 0.389 6.237 1.00 96.19 229 SER A CA 1
ATOM 1758 C C . SER A 1 229 ? -1.118 -0.331 6.938 1.00 96.19 229 SER A C 1
ATOM 1760 O O . SER A 1 229 ? -1.261 -1.443 7.452 1.00 96.19 229 SER A O 1
ATOM 1762 N N . HIS A 1 230 ? 0.027 0.323 6.999 1.00 96.44 230 HIS A N 1
ATOM 1763 C CA . HIS A 1 230 ? 1.159 -0.032 7.850 1.00 96.44 230 HIS A CA 1
ATOM 1764 C C . HIS A 1 230 ? 1.350 0.980 8.992 1.00 96.44 230 HIS A C 1
ATOM 1766 O O . HIS A 1 230 ? 2.387 1.008 9.651 1.00 96.44 230 HIS A O 1
ATOM 1772 N N . GLN A 1 231 ? 0.326 1.784 9.280 1.00 95.19 231 GLN A N 1
ATOM 1773 C CA . GLN A 1 231 ? 0.150 2.432 10.577 1.00 95.19 231 GLN A CA 1
ATOM 1774 C C . GLN A 1 231 ? -0.346 1.428 11.609 1.00 95.19 231 GLN A C 1
ATOM 1776 O O . GLN A 1 231 ? -1.183 0.602 11.277 1.00 95.19 231 GLN A O 1
ATOM 1781 N N . PHE A 1 232 ? 0.110 1.547 12.862 1.00 95.62 232 PHE A N 1
ATOM 1782 C CA . PHE A 1 232 ? -0.225 0.587 13.926 1.00 95.62 232 PHE A CA 1
ATOM 1783 C C . PHE A 1 232 ? -0.902 1.202 15.148 1.00 95.62 232 PHE A C 1
ATOM 1785 O O . PHE A 1 232 ? -1.663 0.539 15.845 1.00 95.62 232 PHE A O 1
ATOM 1792 N N . SER A 1 233 ? -0.579 2.447 15.491 1.00 94.50 233 SER A N 1
ATOM 1793 C CA . SER A 1 233 ? -1.127 3.084 16.692 1.00 94.50 233 SER A CA 1
ATOM 1794 C C . SER A 1 233 ? -2.527 3.612 16.417 1.00 94.50 233 SER A C 1
ATOM 1796 O O . SER A 1 233 ? -2.732 4.277 15.409 1.00 94.50 233 SER A O 1
ATOM 1798 N N . ILE A 1 234 ? -3.462 3.348 17.330 1.00 96.25 234 ILE A N 1
ATOM 1799 C CA . ILE A 1 234 ? -4.832 3.859 17.257 1.00 96.25 234 ILE A CA 1
ATOM 1800 C C . ILE A 1 234 ? -4.951 5.044 18.217 1.00 96.25 234 ILE A C 1
ATOM 1802 O O . ILE A 1 234 ? -4.694 4.907 19.414 1.00 96.25 234 ILE A O 1
ATOM 1806 N N . ASN A 1 235 ? -5.330 6.205 17.694 1.00 96.38 235 ASN A N 1
ATOM 1807 C CA . ASN A 1 235 ? -5.753 7.351 18.478 1.00 96.38 235 ASN A CA 1
ATOM 1808 C C . ASN A 1 235 ? -7.209 7.142 18.913 1.00 96.38 235 ASN A C 1
ATOM 1810 O O . ASN A 1 235 ? -8.108 7.005 18.082 1.00 96.38 235 ASN A O 1
ATOM 1814 N N . THR A 1 236 ? -7.421 7.082 20.226 1.00 95.88 236 THR A N 1
ATOM 1815 C CA . THR A 1 236 ? -8.714 6.762 20.841 1.00 95.88 236 THR A CA 1
ATOM 1816 C C . THR A 1 236 ? -9.575 7.989 21.130 1.00 95.88 236 THR A C 1
ATOM 1818 O O . THR A 1 236 ? -10.667 7.831 21.671 1.00 95.88 236 THR A O 1
ATOM 1821 N N . ASP A 1 237 ? -9.120 9.198 20.782 1.00 96.81 237 ASP A N 1
ATOM 1822 C CA . ASP A 1 237 ? -9.955 10.400 20.832 1.00 96.81 237 ASP A CA 1
ATOM 1823 C C . ASP A 1 237 ? -11.056 10.312 19.754 1.00 96.81 237 ASP A C 1
ATOM 1825 O O . ASP A 1 237 ? -10.733 10.259 18.561 1.00 96.81 237 ASP A O 1
ATOM 1829 N N . PRO A 1 238 ? -12.351 10.327 20.135 1.00 96.94 238 PRO A N 1
ATOM 1830 C CA . PRO A 1 238 ? -13.476 10.305 19.197 1.00 96.94 238 PRO A CA 1
ATOM 1831 C C . PRO A 1 238 ? -13.463 11.433 18.159 1.00 96.94 238 PRO A C 1
ATOM 1833 O O . PRO A 1 238 ? -14.088 11.302 17.107 1.00 96.94 238 PRO A O 1
ATOM 1836 N N . ASN A 1 239 ? -12.763 12.534 18.441 1.00 96.69 239 ASN A N 1
ATOM 1837 C CA . ASN A 1 239 ? -12.703 13.719 17.589 1.00 96.69 239 ASN A CA 1
ATOM 1838 C C . ASN A 1 239 ? -11.401 13.821 16.782 1.00 96.69 239 ASN A C 1
ATOM 1840 O O . ASN A 1 239 ? -11.214 14.800 16.056 1.00 96.69 239 ASN A O 1
ATOM 1844 N N . ALA A 1 240 ? -10.491 12.848 16.899 1.00 97.44 240 ALA A N 1
ATOM 1845 C CA . ALA A 1 240 ? -9.249 12.863 16.138 1.00 97.44 240 ALA A CA 1
ATOM 1846 C C . ALA A 1 240 ? -9.525 12.739 14.627 1.00 97.44 240 ALA A C 1
ATOM 1848 O O . ALA A 1 240 ? -10.252 11.833 14.207 1.00 97.44 240 ALA A O 1
ATOM 1849 N N . PRO A 1 241 ? -8.938 13.609 13.787 1.00 96.88 241 PRO A N 1
ATOM 1850 C CA . PRO A 1 241 ? -9.066 13.490 12.342 1.00 96.88 241 PRO A CA 1
ATOM 1851 C C . PRO A 1 241 ? -8.128 12.402 11.800 1.00 96.88 241 PRO A C 1
ATOM 1853 O O . PRO A 1 241 ? -6.993 12.271 12.254 1.00 96.88 241 PRO A O 1
ATOM 1856 N N . GLN A 1 242 ? -8.582 11.635 10.803 1.00 96.56 242 GLN A N 1
ATOM 1857 C CA . GLN A 1 242 ? -7.721 10.669 10.099 1.00 96.56 242 GLN A CA 1
ATOM 1858 C C . GLN A 1 242 ? -6.836 11.341 9.043 1.00 96.56 242 GLN A C 1
ATOM 1860 O O . GLN A 1 242 ? -5.757 10.847 8.727 1.00 96.56 242 GLN A O 1
ATOM 1865 N N . PHE A 1 243 ? -7.293 12.467 8.502 1.00 97.12 243 PHE A N 1
ATOM 1866 C CA . PHE A 1 243 ? -6.642 13.184 7.414 1.00 97.12 243 PHE A CA 1
ATOM 1867 C C . PHE A 1 243 ? -6.410 14.641 7.805 1.00 97.12 243 PHE A C 1
ATOM 1869 O O . PHE A 1 243 ? -7.080 15.168 8.698 1.00 97.12 243 PHE A O 1
ATOM 1876 N N . THR A 1 244 ? -5.482 15.298 7.120 1.00 96.88 244 THR A N 1
ATOM 1877 C CA . THR A 1 244 ? -5.316 16.754 7.173 1.00 96.88 244 THR A CA 1
ATOM 1878 C C . THR A 1 244 ? -6.598 17.476 6.744 1.00 96.88 244 THR A C 1
ATOM 1880 O O . THR A 1 244 ? -7.486 16.891 6.125 1.00 96.88 244 THR A O 1
ATOM 1883 N N . GLU A 1 245 ? -6.723 18.764 7.082 1.00 95.94 245 GLU A N 1
ATOM 1884 C CA . GLU A 1 245 ? -7.935 19.553 6.793 1.00 95.94 245 GLU A CA 1
ATOM 1885 C C . GLU A 1 245 ? -8.255 19.637 5.287 1.00 95.94 245 GLU A C 1
ATOM 1887 O O . GLU A 1 245 ? -9.423 19.658 4.902 1.00 95.94 245 GLU A O 1
ATOM 1892 N N . ASP A 1 246 ? -7.228 19.632 4.434 1.00 95.81 246 ASP A N 1
ATOM 1893 C CA . ASP A 1 246 ? -7.351 19.566 2.972 1.00 95.81 246 ASP A CA 1
ATOM 1894 C C . ASP A 1 246 ? -7.620 18.146 2.433 1.00 95.81 246 ASP A C 1
ATOM 1896 O O . ASP A 1 246 ? -8.005 17.986 1.272 1.00 95.81 246 ASP A O 1
ATOM 1900 N N . GLY A 1 247 ? -7.476 17.117 3.272 1.00 95.69 247 GLY A N 1
ATOM 1901 C CA . GLY A 1 247 ? -7.645 15.713 2.912 1.00 95.69 247 GLY A CA 1
ATOM 1902 C C . GLY A 1 247 ? -6.545 15.156 2.005 1.00 95.69 247 GLY A C 1
ATOM 1903 O O . GLY A 1 247 ? -6.765 14.110 1.386 1.00 95.69 247 GLY A O 1
ATOM 1904 N N . GLU A 1 248 ? -5.404 15.843 1.892 1.00 96.25 248 GLU A N 1
ATOM 1905 C CA . GLU A 1 248 ? -4.291 15.449 1.018 1.00 96.25 248 GLU A CA 1
ATOM 1906 C C . GLU A 1 248 ? -3.275 14.532 1.708 1.00 96.25 248 GLU A C 1
ATOM 1908 O O . GLU A 1 248 ? -2.569 13.796 1.016 1.00 96.25 248 GLU A O 1
ATOM 1913 N N . SER A 1 249 ? -3.254 14.489 3.045 1.00 96.75 249 SER A N 1
ATOM 1914 C CA . SER A 1 249 ? -2.371 13.604 3.811 1.00 96.75 249 SER A CA 1
ATOM 1915 C C . SER A 1 249 ? -3.095 12.857 4.930 1.00 96.75 249 SER A C 1
ATOM 1917 O O . SER A 1 249 ? -4.102 13.315 5.475 1.00 96.75 249 SER A O 1
ATOM 1919 N N . VAL A 1 250 ? -2.568 11.689 5.287 1.00 97.00 250 VAL A N 1
ATOM 1920 C CA . VAL A 1 250 ? -3.010 10.871 6.420 1.00 97.00 250 VAL A CA 1
ATOM 1921 C C . VAL A 1 250 ? -2.256 11.306 7.676 1.00 97.00 250 VAL A C 1
ATOM 1923 O O . VAL A 1 250 ? -1.046 11.522 7.652 1.00 97.00 250 VAL A O 1
ATOM 1926 N N . MET A 1 251 ? -2.957 11.415 8.802 1.00 96.50 251 MET A N 1
ATOM 1927 C CA . MET A 1 251 ? -2.314 11.600 10.103 1.00 96.50 251 MET A CA 1
ATOM 1928 C C . MET A 1 251 ? -1.517 10.335 10.484 1.00 96.50 251 MET A C 1
ATOM 1930 O O . MET A 1 251 ? -1.942 9.238 10.131 1.00 96.50 251 MET A O 1
ATOM 1934 N N . PRO A 1 252 ? -0.396 10.424 11.230 1.00 93.88 252 PRO A N 1
ATOM 1935 C CA . PRO A 1 252 ? 0.485 9.282 11.527 1.00 93.88 252 PRO A CA 1
ATOM 1936 C C . PRO A 1 252 ? -0.062 8.375 12.651 1.00 93.88 252 PRO A C 1
ATOM 1938 O O . PRO A 1 252 ? 0.629 8.042 13.619 1.00 93.88 252 PRO A O 1
ATOM 1941 N N . TYR A 1 253 ? -1.348 8.041 12.573 1.00 96.06 253 TYR A N 1
ATOM 1942 C CA . TYR A 1 253 ? -2.087 7.163 13.470 1.00 96.06 253 TYR A CA 1
ATOM 1943 C C . TYR A 1 253 ? -3.424 6.772 12.836 1.00 96.06 253 TYR A C 1
ATOM 1945 O O . TYR A 1 253 ? -4.025 7.534 12.083 1.00 96.06 253 TYR A O 1
ATOM 1953 N N . LEU A 1 254 ? -3.948 5.624 13.246 1.00 97.44 254 LEU A N 1
ATOM 1954 C CA . LEU A 1 254 ? -5.300 5.190 12.925 1.00 97.44 254 LEU A CA 1
ATOM 1955 C C . LEU A 1 254 ? -6.304 5.864 13.859 1.00 97.44 254 LEU A C 1
ATOM 1957 O O . LEU A 1 254 ? -6.047 6.032 15.048 1.00 97.44 254 LEU A O 1
ATOM 1961 N N . THR A 1 255 ? -7.476 6.204 13.353 1.00 97.31 255 THR A N 1
ATOM 1962 C CA . THR A 1 255 ? -8.615 6.672 14.150 1.00 97.31 255 THR A CA 1
ATOM 1963 C C . THR A 1 255 ? -9.603 5.536 14.391 1.00 97.31 255 THR A C 1
ATOM 1965 O O . THR A 1 255 ? -9.618 4.527 13.683 1.00 97.31 255 THR A O 1
ATOM 1968 N N . LEU A 1 256 ? -10.498 5.718 15.362 1.00 97.31 256 LEU A N 1
ATOM 1969 C CA . LEU A 1 256 ? -11.592 4.779 15.640 1.00 97.31 256 LEU A CA 1
ATOM 1970 C C . LEU A 1 256 ? -12.511 4.540 14.426 1.00 97.31 256 LEU A C 1
ATOM 1972 O O . LEU A 1 256 ? -13.139 3.485 14.330 1.00 97.31 256 LEU A O 1
ATOM 1976 N N . GLN A 1 257 ? -12.579 5.486 13.483 1.00 95.56 257 GLN A N 1
ATOM 1977 C CA . GLN A 1 257 ? -13.346 5.330 12.245 1.00 95.56 257 GLN A CA 1
ATOM 1978 C C . GLN A 1 257 ? -12.815 4.137 11.432 1.00 95.56 257 GLN A C 1
ATOM 1980 O O . GLN A 1 257 ? -13.542 3.178 11.176 1.00 95.56 257 GLN A O 1
ATOM 1985 N N . TYR A 1 258 ? -11.521 4.140 11.115 1.00 96.12 258 TYR A N 1
ATOM 1986 C CA . TYR A 1 258 ? -10.909 3.091 10.294 1.00 96.12 258 TYR A CA 1
ATOM 1987 C C . TYR A 1 258 ? -10.524 1.846 11.093 1.00 96.12 258 TYR A C 1
ATOM 1989 O O . TYR A 1 258 ? -10.564 0.754 10.547 1.00 96.12 258 TYR A O 1
ATOM 1997 N N . ALA A 1 259 ? -10.215 1.972 12.387 1.00 96.25 259 ALA A N 1
ATOM 1998 C CA . ALA A 1 259 ? -9.856 0.825 13.224 1.00 96.25 259 ALA A CA 1
ATOM 1999 C C . ALA A 1 259 ? -11.067 0.049 13.777 1.00 96.25 259 ALA A C 1
ATOM 2001 O O . ALA A 1 259 ? -10.924 -1.101 14.196 1.00 96.25 259 ALA A O 1
ATOM 2002 N N . CYS A 1 260 ? -12.2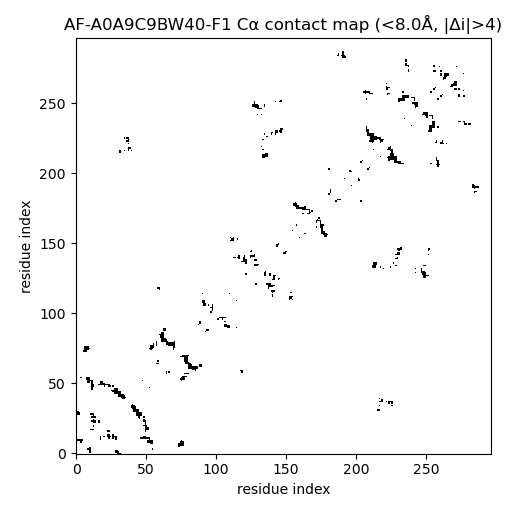50 0.675 13.846 1.00 95.12 260 CYS A N 1
ATOM 2003 C CA . CYS A 1 260 ? -13.431 0.076 14.476 1.00 95.12 260 CYS A CA 1
ATOM 2004 C C . CYS A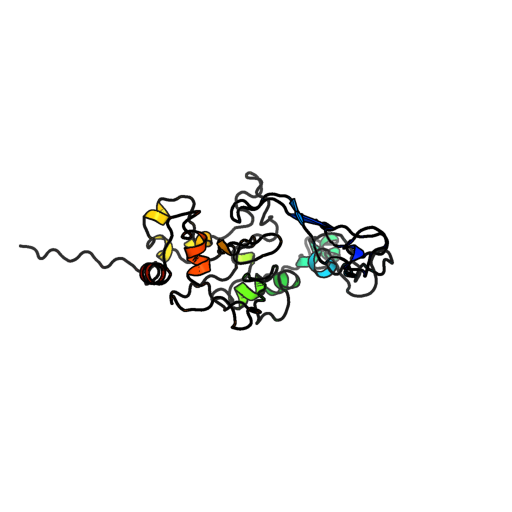 1 260 ? -14.704 0.221 13.635 1.00 95.12 260 CYS A C 1
ATOM 2006 O O . CYS A 1 260 ? -15.399 -0.775 13.417 1.00 95.12 260 CYS A O 1
ATOM 2008 N N . GLN A 1 261 ? -15.041 1.427 13.156 1.00 95.69 261 GLN A N 1
ATOM 2009 C CA . GLN A 1 261 ? -16.299 1.639 12.423 1.00 95.69 261 GLN A CA 1
ATOM 2010 C C . GLN A 1 261 ? -16.332 0.940 11.063 1.00 95.69 261 GLN A C 1
ATOM 2012 O O . GLN A 1 261 ? -17.422 0.599 10.618 1.00 95.69 261 GLN A O 1
ATOM 2017 N N . HIS A 1 262 ? -15.187 0.612 10.457 1.00 93.69 262 HIS A N 1
ATOM 2018 C CA . HIS A 1 262 ? -15.155 -0.207 9.236 1.00 93.69 262 HIS A CA 1
ATOM 2019 C C . HIS A 1 262 ? -15.843 -1.585 9.411 1.00 93.69 262 HIS A C 1
ATOM 2021 O O . HIS A 1 262 ? -16.414 -2.129 8.468 1.00 93.69 262 HIS A O 1
ATOM 2027 N N . CYS A 1 263 ? -15.879 -2.111 10.642 1.00 93.19 263 CYS A N 1
ATOM 2028 C CA . CYS A 1 263 ? -16.659 -3.288 11.034 1.00 93.19 263 CYS A CA 1
ATOM 2029 C C . CYS A 1 263 ? -17.976 -2.904 11.732 1.00 93.19 263 CYS A C 1
ATOM 2031 O O . CYS A 1 263 ? -19.038 -3.461 11.447 1.00 93.19 263 CYS A O 1
ATOM 2033 N N . HIS A 1 264 ? -17.932 -1.933 12.644 1.00 93.94 264 HIS A N 1
ATOM 2034 C CA . HIS A 1 264 ? -19.077 -1.446 13.419 1.00 93.94 264 HIS A CA 1
ATOM 2035 C C . HIS A 1 264 ? -19.884 -0.366 12.677 1.00 93.94 264 HIS A C 1
ATOM 2037 O O . HIS A 1 264 ? -20.217 0.675 13.244 1.00 93.94 264 HIS A O 1
ATOM 2043 N N . ASN A 1 265 ? -20.223 -0.627 11.412 1.00 92.38 265 ASN A N 1
ATOM 2044 C CA . ASN A 1 265 ? -20.957 0.280 10.515 1.00 92.38 265 ASN A CA 1
ATOM 2045 C C . ASN A 1 265 ? -22.463 -0.035 10.401 1.00 92.38 265 ASN A C 1
ATOM 2047 O O . ASN A 1 265 ? -23.193 0.675 9.716 1.00 92.38 265 ASN A O 1
ATOM 2051 N N . GLY A 1 266 ? -22.954 -1.098 11.047 1.00 92.31 266 GLY A N 1
ATOM 2052 C CA . GLY A 1 266 ? -24.343 -1.561 10.925 1.00 92.31 266 GLY A CA 1
ATOM 2053 C C . GLY A 1 266 ? -24.605 -2.492 9.738 1.00 92.31 266 GLY A C 1
ATOM 2054 O O . GLY A 1 266 ? -25.711 -3.021 9.633 1.00 92.31 266 GLY A O 1
ATOM 2055 N N . VAL A 1 267 ? -23.609 -2.709 8.876 1.00 89.81 267 VAL A N 1
ATOM 2056 C CA . VAL A 1 267 ? -23.644 -3.644 7.743 1.00 89.81 267 VAL A CA 1
ATOM 2057 C C . VAL A 1 267 ? -22.903 -4.929 8.105 1.00 89.81 267 VAL A C 1
ATOM 2059 O O . VAL A 1 267 ? -23.501 -6.001 8.065 1.00 89.81 267 VAL A O 1
ATOM 2062 N N . THR A 1 268 ? -21.628 -4.822 8.494 1.00 88.19 268 THR A N 1
ATOM 2063 C CA . THR A 1 268 ? -20.798 -5.978 8.871 1.00 88.19 268 THR A CA 1
ATOM 2064 C C . THR A 1 268 ? -21.142 -6.444 10.286 1.00 88.19 268 THR A C 1
ATOM 2066 O O . THR A 1 268 ? -21.477 -7.605 10.508 1.00 88.19 268 THR A O 1
ATOM 2069 N N . TYR A 1 269 ? -21.128 -5.514 11.243 1.00 90.19 269 TYR A N 1
ATOM 2070 C CA . TYR A 1 269 ? -21.546 -5.729 12.627 1.00 90.19 269 TYR A CA 1
ATOM 2071 C C . TYR A 1 269 ? -22.417 -4.573 13.118 1.00 90.19 269 TYR A C 1
ATOM 2073 O O . TYR A 1 269 ? -22.588 -3.567 12.435 1.00 90.19 269 TYR A O 1
ATOM 2081 N N . SER A 1 270 ? -22.973 -4.703 14.328 1.00 92.19 270 SER A N 1
ATOM 2082 C CA . SER A 1 270 ? -23.795 -3.655 14.944 1.00 92.19 270 SER A CA 1
ATOM 2083 C C . SER A 1 270 ? -23.080 -2.304 14.927 1.00 92.19 270 SER A C 1
ATOM 2085 O O . SER A 1 270 ? -21.934 -2.227 15.384 1.00 92.19 270 SER A O 1
ATOM 2087 N N . ALA A 1 271 ? -23.780 -1.269 14.458 1.00 95.88 271 ALA A N 1
ATOM 2088 C CA . ALA A 1 271 ? -23.271 0.095 14.427 1.00 95.88 271 ALA A CA 1
ATOM 2089 C C . ALA A 1 271 ? -22.917 0.589 15.836 1.00 95.88 271 ALA A C 1
ATOM 2091 O O . ALA A 1 271 ? -23.676 0.345 16.777 1.00 95.88 271 ALA A O 1
ATOM 2092 N N . GLN A 1 272 ? -21.783 1.277 15.967 1.00 96.12 272 GLN A N 1
ATOM 2093 C CA . GLN A 1 272 ? -21.337 1.916 17.209 1.00 96.12 272 GLN A CA 1
ATOM 2094 C C . GLN A 1 272 ? -20.886 3.353 16.917 1.00 96.12 272 GLN A C 1
ATOM 2096 O O . GLN A 1 272 ? -20.223 3.616 15.908 1.00 96.12 272 GLN A O 1
ATOM 2101 N N . ASP A 1 273 ? -21.249 4.290 17.791 1.00 96.69 273 ASP A N 1
ATOM 2102 C CA . ASP A 1 273 ? -20.762 5.669 17.720 1.00 96.69 273 ASP A CA 1
ATOM 2103 C C . ASP A 1 273 ? -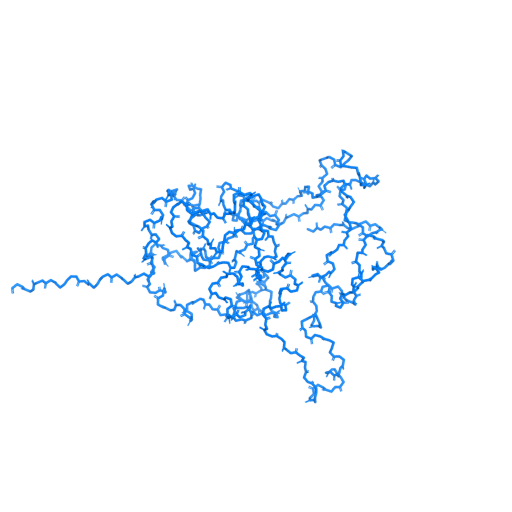19.321 5.796 18.250 1.00 96.69 273 ASP A C 1
ATOM 2105 O O . ASP A 1 273 ? -18.822 4.935 18.978 1.00 96.69 273 ASP A O 1
ATOM 2109 N N . LEU A 1 274 ? -18.638 6.876 17.860 1.00 96.81 274 LEU A N 1
ATOM 2110 C CA . LEU A 1 274 ? -17.223 7.090 18.178 1.00 96.81 274 LEU A CA 1
ATOM 2111 C C . LEU A 1 274 ? -16.960 7.295 19.674 1.00 96.81 274 LEU A C 1
ATOM 2113 O O . LEU A 1 274 ? -15.891 6.918 20.139 1.00 96.81 274 LEU A O 1
ATOM 2117 N N . GLU A 1 275 ? -17.918 7.829 20.434 1.00 97.06 275 GLU A N 1
ATOM 2118 C CA . GLU A 1 275 ? -17.781 7.986 21.889 1.00 97.06 275 GLU A CA 1
ATOM 2119 C C . GLU A 1 275 ? -17.775 6.619 22.579 1.00 97.06 275 GLU A C 1
ATOM 2121 O O . GLU A 1 275 ? -16.895 6.316 23.388 1.00 97.06 275 GLU A O 1
ATOM 2126 N N . THR A 1 276 ? -18.709 5.747 22.196 1.00 95.19 276 THR A N 1
ATOM 2127 C CA . THR A 1 276 ? -18.783 4.368 22.686 1.00 95.19 276 THR A CA 1
ATOM 2128 C C . THR A 1 276 ? -17.527 3.582 22.311 1.00 95.19 276 THR A C 1
ATOM 2130 O O . THR A 1 276 ? -16.960 2.880 23.151 1.00 95.19 276 THR A O 1
ATOM 2133 N N . LEU A 1 277 ? -17.058 3.718 21.067 1.00 94.75 277 LEU A N 1
ATOM 2134 C CA . LEU A 1 277 ? -15.831 3.066 20.606 1.00 94.75 277 LEU A CA 1
ATOM 2135 C C . LEU A 1 277 ? -14.590 3.604 21.322 1.00 94.75 277 LEU A C 1
ATOM 2137 O O . LEU A 1 277 ? -13.730 2.816 21.704 1.00 94.75 277 LEU A O 1
ATOM 2141 N N . GLY A 1 278 ? -14.510 4.913 21.558 1.00 94.88 278 GLY A N 1
ATOM 2142 C CA . GLY A 1 278 ? -13.400 5.533 22.277 1.00 94.88 278 GLY A CA 1
ATOM 2143 C C . GLY A 1 278 ? -13.327 5.061 23.722 1.00 94.88 278 GLY A C 1
ATOM 2144 O O . GLY A 1 278 ? -12.259 4.657 24.179 1.00 94.88 278 GLY A O 1
ATOM 2145 N N . ALA A 1 279 ? -14.466 5.003 24.415 1.00 92.12 279 ALA A N 1
ATOM 2146 C CA . ALA A 1 279 ? -14.546 4.446 25.762 1.00 92.12 279 ALA A CA 1
ATOM 2147 C C . ALA A 1 279 ? -14.159 2.957 25.807 1.00 92.12 279 ALA A C 1
ATOM 2149 O O . ALA A 1 279 ? -13.504 2.525 26.751 1.00 92.12 279 ALA A O 1
ATOM 2150 N N . ALA A 1 280 ? -14.530 2.174 24.789 1.00 88.81 280 ALA A N 1
ATOM 2151 C CA . ALA A 1 280 ? -14.156 0.763 24.695 1.00 88.81 280 ALA A CA 1
ATOM 2152 C C . ALA A 1 280 ? -12.673 0.550 24.341 1.00 88.81 280 ALA A C 1
ATOM 2154 O O . ALA A 1 280 ? -12.092 -0.460 24.733 1.00 88.81 280 ALA A O 1
ATOM 2155 N N . ALA A 1 281 ? -12.070 1.468 23.583 1.00 90.19 281 ALA A N 1
ATOM 2156 C CA . ALA A 1 281 ? -10.675 1.396 23.159 1.00 90.19 281 ALA A CA 1
ATOM 2157 C C . ALA A 1 281 ? -9.694 1.900 24.231 1.00 90.19 281 ALA A C 1
ATOM 2159 O O . ALA A 1 281 ? -8.512 1.543 24.205 1.00 90.19 281 ALA A O 1
ATOM 2160 N N . GLN A 1 282 ? -10.158 2.722 25.178 1.00 84.62 282 GLN A N 1
ATOM 2161 C CA . GLN A 1 282 ? -9.361 3.110 26.339 1.00 84.62 282 GLN A CA 1
ATOM 2162 C C . GLN A 1 282 ? -8.947 1.870 27.126 1.00 84.62 282 GLN A C 1
ATOM 2164 O O . GLN A 1 282 ? -9.776 1.028 27.459 1.00 84.62 282 GLN A O 1
ATOM 2169 N N . ASP A 1 283 ? -7.645 1.755 27.397 1.00 80.56 283 ASP A N 1
ATOM 2170 C CA . ASP A 1 283 ? -7.085 0.645 28.169 1.00 80.56 283 ASP A CA 1
ATOM 2171 C C . ASP A 1 283 ? -7.413 -0.748 27.596 1.00 80.56 283 ASP A C 1
ATOM 2173 O O . ASP A 1 283 ? -7.378 -1.748 28.311 1.00 80.56 283 ASP A O 1
ATOM 2177 N N . TYR A 1 284 ? -7.678 -0.842 26.284 1.00 85.06 284 TYR A N 1
ATOM 2178 C CA . TYR A 1 284 ? -8.104 -2.084 25.626 1.00 85.06 284 TYR A CA 1
ATOM 2179 C C . TYR A 1 284 ? -7.133 -3.256 25.855 1.00 85.06 284 TYR A C 1
ATOM 2181 O O . TYR A 1 284 ? -7.548 -4.412 25.939 1.00 85.06 284 TYR A O 1
ATOM 2189 N N . HIS A 1 285 ? -5.837 -2.951 25.970 1.00 86.56 285 HIS A N 1
ATOM 2190 C CA . HIS A 1 285 ? -4.769 -3.911 26.247 1.00 86.56 285 HIS A CA 1
ATOM 2191 C C . HIS A 1 285 ? -4.220 -3.825 27.673 1.00 86.56 285 HIS A C 1
ATOM 2193 O O . HIS A 1 285 ? -3.116 -4.310 27.901 1.00 86.56 285 HIS A O 1
ATOM 2199 N N . SER A 1 286 ? -4.941 -3.203 28.606 1.00 76.50 286 SER A N 1
ATOM 2200 C CA . SER A 1 286 ? -4.551 -3.102 30.014 1.00 76.50 286 SER A CA 1
ATOM 2201 C C . SER A 1 286 ? -5.078 -4.291 30.822 1.00 76.50 286 SER A C 1
ATOM 2203 O O . SER A 1 286 ? -6.092 -4.913 30.490 1.00 76.50 286 SER A O 1
ATOM 2205 N N . ALA A 1 287 ? -4.368 -4.636 31.899 1.00 63.91 287 ALA A N 1
ATOM 2206 C CA . ALA A 1 287 ? -4.687 -5.822 32.677 1.00 63.91 287 ALA A CA 1
ATOM 2207 C C . ALA A 1 287 ? -5.973 -5.554 33.464 1.00 63.91 287 ALA A C 1
ATOM 2209 O O . ALA A 1 287 ? -6.106 -4.461 34.026 1.00 63.91 287 ALA A O 1
ATOM 2210 N N . PRO A 1 288 ? -6.910 -6.518 33.552 1.00 59.69 288 PRO A N 1
ATOM 2211 C CA . PRO A 1 288 ? -8.046 -6.351 34.441 1.00 59.69 288 PRO A CA 1
ATOM 2212 C C . PRO A 1 288 ? -7.528 -6.103 35.866 1.00 59.69 288 PRO A C 1
ATOM 2214 O O . PRO A 1 288 ? -6.514 -6.698 36.258 1.00 59.69 288 PRO A O 1
ATOM 2217 N N . PRO A 1 289 ? -8.184 -5.221 36.643 1.00 57.72 289 PRO A N 1
ATOM 2218 C CA . PRO A 1 289 ? -7.799 -5.005 38.027 1.00 57.72 289 PRO A CA 1
ATOM 2219 C C . PRO A 1 289 ? -7.799 -6.351 38.768 1.00 57.72 289 PRO A C 1
ATOM 2221 O O . PRO A 1 289 ? -8.622 -7.221 38.453 1.00 57.72 289 PRO A O 1
ATOM 2224 N N . PRO A 1 290 ? -6.871 -6.563 39.721 1.00 59.59 290 PRO A N 1
ATOM 2225 C CA . PRO A 1 290 ? -6.869 -7.783 40.514 1.00 59.59 290 PRO A CA 1
ATOM 2226 C C . PRO A 1 290 ? -8.249 -7.966 41.163 1.00 59.59 290 PRO A C 1
ATOM 2228 O O . PRO A 1 290 ? -8.880 -6.962 41.508 1.00 59.59 290 PRO A O 1
ATOM 2231 N N . PRO A 1 291 ? -8.738 -9.213 41.310 1.00 64.19 291 PRO A N 1
ATOM 2232 C CA . PRO A 1 291 ? -10.008 -9.453 41.980 1.00 64.19 291 PRO A CA 1
ATOM 2233 C C . PRO A 1 291 ? -9.976 -8.772 43.348 1.00 64.19 291 PRO A C 1
ATOM 2235 O O . PRO A 1 291 ? -8.983 -8.901 44.068 1.00 64.19 291 PRO A O 1
ATOM 2238 N N . GLU A 1 292 ? -11.029 -8.014 43.670 1.00 62.84 292 GLU A N 1
ATOM 2239 C CA . GLU A 1 292 ? -11.177 -7.424 44.999 1.00 62.84 292 GLU A CA 1
ATOM 2240 C C . GLU A 1 292 ? -11.002 -8.549 46.022 1.00 62.84 292 GLU A C 1
ATOM 2242 O O . GLU A 1 292 ? -11.668 -9.583 45.924 1.00 62.84 292 GLU A O 1
ATOM 2247 N N . GLU A 1 293 ? -10.057 -8.388 46.955 1.00 57.94 293 GLU A N 1
ATOM 2248 C CA . GLU A 1 293 ? -9.936 -9.310 48.079 1.00 57.94 293 GLU A CA 1
ATOM 2249 C C . GLU A 1 293 ? -11.296 -9.326 48.777 1.00 57.94 293 GLU A C 1
ATOM 2251 O O . GLU A 1 293 ? -11.691 -8.337 49.398 1.00 57.94 293 GLU A O 1
ATOM 2256 N N . GLU A 1 294 ? -12.029 -10.438 48.657 1.00 53.00 294 GLU A N 1
ATOM 2257 C CA . GLU A 1 294 ? -13.156 -10.704 49.539 1.00 53.00 294 GLU A CA 1
ATOM 2258 C C . GLU A 1 294 ? -12.614 -10.564 50.958 1.00 53.00 294 GLU A C 1
ATOM 2260 O O . GLU A 1 294 ? -11.780 -11.358 51.401 1.00 53.00 294 GLU A O 1
ATOM 2265 N N . SER A 1 295 ? -13.043 -9.509 51.653 1.00 57.16 295 SER A N 1
ATOM 2266 C CA . SER A 1 295 ? -12.734 -9.327 53.059 1.00 57.16 295 SER A CA 1
ATOM 2267 C C . SER A 1 295 ? -13.190 -10.592 53.775 1.00 57.16 295 SER A C 1
ATOM 2269 O O . SER A 1 295 ? -14.394 -10.849 53.864 1.00 57.16 295 SER A O 1
ATOM 2271 N N . ALA A 1 296 ? -12.225 -11.403 54.209 1.00 53.03 296 ALA A N 1
ATOM 2272 C CA . ALA A 1 296 ? -12.505 -12.641 54.909 1.00 53.03 296 ALA A CA 1
ATOM 2273 C C . ALA A 1 296 ? -13.405 -12.336 56.126 1.00 53.03 296 ALA A C 1
ATOM 2275 O O . ALA A 1 296 ? -13.139 -11.351 56.826 1.00 53.03 296 ALA A O 1
ATOM 2276 N N . PRO A 1 297 ? -14.476 -13.122 56.343 1.00 61.72 297 PRO A N 1
ATOM 2277 C CA . PRO A 1 297 ? -15.435 -12.896 57.422 1.00 61.72 297 PRO A CA 1
ATOM 2278 C C . PRO A 1 297 ? -14.826 -13.046 58.822 1.00 61.72 297 PRO A C 1
ATOM 2280 O O . PRO A 1 297 ? -13.871 -13.842 58.987 1.00 61.72 297 PRO A O 1
#

Secondary structure (DSSP, 8-state):
---B-TTSEE--SSTT-TT-TTTTTT---EEEPPBTTTTB--EEE--STT--EEB-THHHHEES-BSSSBGGG-TTB-BB-SEES--HHHHH---HHHHH-TTTSPPP---SHHHHTTTS--S-TT--BB-SSSEETT-HHHHHHHSTTTTS-HHHHB-TTS-SS---TTT-TTTTB-S-GGGT-HHHHSSS-HHHHH-TT--HHHHHS-S-EESS--BGGGTB-SB-----PEE--TT--SB-TTSSBB-SSEEHIIIIITTSSSSSS----HHHHHHHHTTTTSPPPPPP-----

Mean predicted aligned error: 5.83 Å

Radius of gyration: 23.04 Å; Cα contacts (8 Å, |Δi|>4): 538; chains: 1; bounding box: 58×45×90 Å

pLDDT: mean 91.09, std 8.64, range [53.0, 97.62]

Solvent-accessible surface area (backbone atoms only — not comparable to full-atom values): 16497 Å² total; per-residue (Å²): 89,78,50,66,48,98,47,28,26,41,47,21,34,57,94,92,24,73,64,29,44,77,74,10,63,91,45,63,45,30,48,41,73,59,37,75,90,40,72,39,75,57,43,73,36,68,52,65,48,3,42,77,36,60,35,64,60,41,75,65,45,26,15,66,59,38,83,64,67,33,43,92,77,16,84,18,21,50,12,30,59,78,40,84,40,77,48,73,47,58,73,33,38,88,53,65,65,25,74,78,32,63,91,82,32,75,75,54,81,78,70,61,44,65,69,56,35,69,48,27,42,82,71,60,63,90,55,36,50,26,53,90,90,24,34,39,59,38,36,53,38,20,26,27,58,55,28,95,54,44,89,58,34,63,63,64,35,34,38,91,91,43,47,72,77,62,55,49,73,89,83,28,67,55,29,20,52,75,46,64,69,54,82,79,44,48,69,48,67,80,21,59,62,61,74,49,67,73,35,92,84,53,53,71,51,56,45,35,24,23,34,42,13,33,74,83,46,67,24,75,93,44,42,24,23,70,31,61,39,47,36,56,54,70,45,52,54,64,82,58,69,49,43,44,97,87,40,52,31,44,44,80,39,39,26,53,56,49,37,43,30,40,44,22,60,56,77,83,35,73,58,60,57,50,64,62,50,20,63,59,51,54,67,44,56,46,77,78,77,75,80,78,78,74,77,78,130

Sequence (297 aa):
MRFIDKEGFIITGPPGTRGDATAAEGYVNQYNFANEEAGKDAGWVPYHLGDEKPYNCGVCHTTGYNPEGHQDDLPGMIGTWAFPGIQCEECHGPGSLHAENPYGVRVRVETSSELCGECHLRGDPADINAKGGFEQHHEQYEDLLNSKHFAISCITCHDPHASAIYADPQINPNKSIRQTCDTCHWQNVQQRVQKHVESSDVTCVSCHMPPMGKSAWGNADLLTGDVHSHQFSINTDPNAPQFTEDGESVMPYLTLQYACQHCHNGVTYSAQDLETLGAAAQDYHSAPPPPEEESAP